Protein AF-A0A9X4ATR8-F1 (afdb_monomer_lite)

pLDDT: mean 82.26, std 22.36, range [30.28, 98.44]

Structure (mmCIF, N/CA/C/O backbone):
data_AF-A0A9X4ATR8-F1
#
_entry.id   AF-A0A9X4ATR8-F1
#
loop_
_atom_site.group_PDB
_atom_site.id
_atom_site.type_symbol
_atom_site.label_atom_id
_atom_site.label_alt_id
_atom_site.label_comp_id
_atom_site.label_asym_id
_atom_site.label_entity_id
_atom_site.label_seq_id
_atom_site.pdbx_PDB_ins_code
_atom_site.Cartn_x
_atom_site.Cartn_y
_atom_site.Cartn_z
_atom_site.occupancy
_atom_site.B_iso_or_equiv
_atom_site.auth_seq_id
_atom_site.auth_comp_id
_atom_site.auth_asym_id
_atom_site.auth_atom_id
_atom_site.pdbx_PDB_model_num
ATOM 1 N N . MET A 1 1 ? 48.199 2.909 -40.843 1.00 64.56 1 MET A N 1
ATOM 2 C CA . MET A 1 1 ? 47.072 2.672 -41.770 1.00 64.56 1 MET A CA 1
ATOM 3 C C . MET A 1 1 ? 45.831 3.262 -41.135 1.00 64.56 1 MET A C 1
ATOM 5 O O . MET A 1 1 ? 45.595 2.979 -39.970 1.00 64.56 1 MET A O 1
ATOM 9 N N . GLN A 1 2 ? 45.095 4.103 -41.858 1.00 79.12 2 GLN A N 1
ATOM 10 C CA . GLN A 1 2 ? 43.769 4.557 -41.437 1.00 79.12 2 GLN A CA 1
ATOM 11 C C . GLN A 1 2 ? 42.770 3.419 -41.678 1.00 79.12 2 GLN A C 1
ATOM 13 O O . GLN A 1 2 ? 42.797 2.828 -42.755 1.00 79.12 2 GLN A O 1
ATOM 18 N N . GLN A 1 3 ? 41.931 3.104 -40.688 1.00 82.81 3 GLN A N 1
ATOM 19 C CA . GLN A 1 3 ? 40.922 2.043 -40.813 1.00 82.81 3 GLN A CA 1
ATOM 20 C C . GLN A 1 3 ? 39.547 2.583 -41.225 1.00 82.81 3 GLN A C 1
ATOM 22 O O . GLN A 1 3 ? 38.888 1.978 -42.063 1.00 82.81 3 GLN A O 1
ATOM 27 N N . SER A 1 4 ? 39.137 3.744 -40.707 1.00 87.38 4 SER A N 1
ATOM 28 C CA . SER A 1 4 ? 37.899 4.422 -41.100 1.00 87.38 4 SER A CA 1
ATOM 29 C C . SER A 1 4 ? 38.015 5.940 -40.925 1.00 87.38 4 SER A C 1
ATOM 31 O O . SER A 1 4 ? 38.956 6.454 -40.309 1.00 87.38 4 SER A O 1
ATOM 33 N N . LYS A 1 5 ? 37.074 6.675 -41.520 1.00 88.81 5 LYS A N 1
ATOM 34 C CA . LYS A 1 5 ? 36.850 8.096 -41.251 1.00 88.81 5 LYS A CA 1
ATOM 35 C C . LYS A 1 5 ? 35.549 8.203 -40.465 1.00 88.81 5 LYS A C 1
ATOM 37 O O . LYS A 1 5 ? 34.530 7.715 -40.940 1.00 88.81 5 LYS A O 1
ATOM 42 N N . LEU A 1 6 ? 35.600 8.829 -39.294 1.00 90.56 6 LEU A N 1
ATOM 43 C CA . LEU A 1 6 ? 34.407 9.131 -38.510 1.00 90.56 6 LEU A CA 1
ATOM 44 C C . LEU A 1 6 ? 33.837 10.459 -38.995 1.00 90.56 6 LEU A C 1
ATOM 46 O O . LEU A 1 6 ? 34.577 11.434 -39.146 1.00 90.56 6 LEU A O 1
ATOM 50 N N . LEU A 1 7 ? 32.544 10.464 -39.284 1.00 92.00 7 LEU A N 1
ATOM 51 C CA . LEU A 1 7 ? 31.793 11.644 -39.675 1.00 92.00 7 LEU A CA 1
ATOM 52 C C . LEU A 1 7 ? 30.477 11.657 -38.891 1.00 92.00 7 LEU A C 1
ATOM 54 O O . LEU A 1 7 ? 29.926 10.579 -38.653 1.00 92.00 7 LEU A O 1
ATOM 58 N N . PRO A 1 8 ? 29.988 12.841 -38.504 1.00 93.19 8 PRO A N 1
ATOM 59 C CA . PRO A 1 8 ? 28.622 13.001 -38.018 1.00 93.19 8 PRO A CA 1
ATOM 60 C C . PRO A 1 8 ? 27.624 12.616 -39.123 1.00 93.19 8 PRO A C 1
ATOM 62 O O . PRO A 1 8 ? 27.932 12.737 -40.312 1.00 93.19 8 PRO A O 1
ATOM 65 N N . SER A 1 9 ? 26.448 12.120 -38.742 1.00 92.75 9 SER A N 1
ATOM 66 C CA . SER A 1 9 ? 25.393 11.686 -39.677 1.00 92.75 9 SER A CA 1
ATOM 67 C C . SER A 1 9 ? 24.686 12.841 -40.392 1.00 92.75 9 SER A C 1
ATOM 69 O O . SER A 1 9 ? 24.188 12.673 -41.502 1.00 92.75 9 SER A O 1
ATOM 71 N N . ASP A 1 10 ? 24.662 13.988 -39.740 1.00 93.50 10 ASP A N 1
ATOM 72 C CA . ASP A 1 10 ? 23.944 15.234 -40.020 1.00 93.50 10 ASP A CA 1
ATOM 73 C C . ASP A 1 10 ? 24.897 16.424 -40.187 1.00 93.50 10 ASP A C 1
ATOM 75 O O . ASP A 1 10 ? 24.458 17.500 -40.571 1.00 93.50 10 ASP A O 1
ATOM 79 N N . GLY A 1 11 ? 26.206 16.223 -39.997 1.00 90.25 11 GLY A N 1
ATOM 80 C CA . GLY A 1 11 ? 27.135 17.345 -39.912 1.00 90.25 11 GLY A CA 1
ATOM 81 C C . GLY A 1 11 ? 27.105 18.289 -41.110 1.00 90.25 11 GLY A C 1
ATOM 82 O O . GLY A 1 11 ? 27.295 17.895 -42.269 1.00 90.25 11 GLY A O 1
ATOM 83 N N . ALA A 1 12 ? 26.964 19.562 -40.785 1.00 94.56 12 ALA A N 1
ATOM 84 C CA . ALA A 1 12 ? 26.940 20.701 -41.665 1.00 94.56 12 ALA A CA 1
ATOM 85 C C . ALA A 1 12 ? 28.215 21.556 -41.530 1.00 94.56 12 ALA A C 1
ATOM 87 O O . ALA A 1 12 ? 29.193 21.250 -40.833 1.00 94.56 12 ALA A O 1
ATOM 88 N N . ALA A 1 13 ? 28.263 22.620 -42.331 1.00 94.94 13 ALA A N 1
ATOM 89 C CA . ALA A 1 13 ? 29.370 23.559 -42.289 1.00 94.94 13 ALA A CA 1
ATOM 90 C C . ALA A 1 13 ? 29.271 24.420 -41.025 1.00 94.94 13 ALA A C 1
ATOM 92 O O . ALA A 1 13 ? 28.257 25.069 -40.807 1.00 94.94 13 ALA A O 1
ATOM 93 N N . ASN A 1 14 ? 30.390 24.545 -40.308 1.00 94.25 14 ASN A N 1
ATOM 94 C CA . ASN A 1 14 ? 30.515 25.271 -39.036 1.00 94.25 14 ASN A CA 1
ATOM 95 C C . ASN A 1 14 ? 29.972 24.543 -37.796 1.00 94.25 14 ASN A C 1
ATOM 97 O O . ASN A 1 14 ? 29.973 25.139 -36.729 1.00 94.25 14 ASN A O 1
ATOM 101 N N . ASP A 1 15 ? 29.667 23.249 -37.875 1.00 95.94 15 ASP A N 1
ATOM 102 C CA . ASP A 1 15 ? 29.313 22.477 -36.670 1.00 95.94 15 ASP A CA 1
ATOM 103 C C . ASP A 1 15 ? 30.532 22.202 -35.781 1.00 95.94 15 ASP A C 1
ATOM 105 O O . ASP A 1 15 ? 30.429 21.920 -34.588 1.00 95.94 15 ASP A O 1
ATOM 109 N N . PHE A 1 16 ? 31.727 22.293 -36.373 1.00 96.25 16 PHE A N 1
ATOM 110 C CA . PHE A 1 16 ? 33.012 22.037 -35.720 1.00 96.25 16 PHE A CA 1
ATOM 111 C C . PHE A 1 16 ? 33.099 20.640 -35.078 1.00 96.25 16 PHE A C 1
ATOM 113 O O . PHE A 1 16 ? 33.702 20.472 -34.017 1.00 96.25 16 PHE A O 1
ATOM 120 N N . PHE A 1 17 ? 32.539 19.620 -35.737 1.00 96.75 17 PHE A N 1
ATOM 121 C CA . PHE A 1 17 ? 32.707 18.223 -35.333 1.00 96.75 17 PHE A CA 1
ATOM 122 C C . PHE A 1 17 ? 34.187 17.863 -35.152 1.00 96.75 17 PHE A C 1
ATOM 124 O O . PHE A 1 17 ? 35.015 18.089 -36.040 1.00 96.75 17 PHE A O 1
ATOM 131 N N . GLY A 1 18 ? 34.515 17.262 -34.008 1.00 96.06 18 GLY A N 1
ATOM 132 C CA . GLY A 1 18 ? 35.889 16.914 -33.652 1.00 96.06 18 GLY A CA 1
ATOM 133 C C . GLY A 1 18 ? 36.606 17.969 -32.816 1.00 96.06 18 GLY A C 1
ATOM 134 O O . GLY A 1 18 ? 37.789 17.781 -32.539 1.00 96.06 18 GLY A O 1
ATOM 135 N N . HIS A 1 19 ? 35.928 19.054 -32.418 1.00 96.19 19 HIS A N 1
ATOM 136 C CA . HIS A 1 19 ? 36.511 20.092 -31.566 1.00 96.19 19 HIS A CA 1
ATOM 137 C C . HIS A 1 19 ? 36.969 19.529 -30.212 1.00 96.19 19 HIS A C 1
ATOM 139 O O . HIS A 1 19 ? 38.113 19.736 -29.813 1.00 96.19 19 HIS A O 1
ATOM 145 N N . ASP A 1 20 ? 36.101 18.755 -29.557 1.00 96.06 20 ASP A N 1
ATOM 146 C CA . ASP A 1 20 ? 36.392 18.047 -28.311 1.00 96.06 20 ASP A CA 1
ATOM 147 C C . ASP A 1 20 ? 36.206 16.542 -28.511 1.00 96.06 20 ASP A C 1
ATOM 149 O O . ASP A 1 20 ? 35.252 16.104 -29.154 1.00 96.06 20 ASP A O 1
ATOM 153 N N . VAL A 1 21 ? 37.115 15.734 -27.962 1.00 96.44 21 VAL A N 1
ATOM 154 C CA . VAL A 1 21 ? 37.066 14.269 -28.063 1.00 96.44 21 VAL A CA 1
ATOM 155 C C . VAL A 1 21 ? 37.384 13.657 -26.704 1.00 96.44 21 VAL A C 1
ATOM 157 O O . VAL A 1 21 ? 38.400 13.987 -26.091 1.00 96.44 21 VAL A O 1
ATOM 160 N N . ALA A 1 22 ? 36.550 12.720 -26.261 1.00 96.50 22 ALA A N 1
ATOM 161 C CA . ALA A 1 22 ? 36.820 11.856 -25.119 1.00 96.50 22 ALA A CA 1
ATOM 162 C C . ALA A 1 22 ? 36.765 10.385 -25.543 1.00 96.50 22 ALA A C 1
ATOM 164 O O . ALA A 1 22 ? 35.940 9.989 -26.364 1.00 96.50 22 ALA A O 1
ATOM 165 N N . LEU A 1 23 ? 37.646 9.567 -24.972 1.00 94.69 23 LEU A N 1
ATOM 166 C CA . LEU A 1 23 ? 37.715 8.130 -25.227 1.00 94.69 23 LEU A CA 1
ATOM 167 C C . LEU A 1 23 ? 37.574 7.375 -23.909 1.00 94.69 23 LEU A C 1
ATOM 169 O O . LEU A 1 23 ? 38.208 7.731 -22.915 1.00 94.69 23 LEU A O 1
ATOM 173 N N . SER A 1 24 ? 36.777 6.314 -23.919 1.00 90.31 24 SER A N 1
ATOM 174 C CA . SER A 1 24 ? 36.675 5.360 -22.819 1.00 90.31 24 SER A CA 1
ATOM 175 C C . SER A 1 24 ? 36.491 3.964 -23.398 1.00 90.31 24 SER A C 1
ATOM 177 O O . SER A 1 24 ? 35.521 3.723 -24.110 1.00 90.31 24 SER A O 1
ATOM 179 N N . GLU A 1 25 ? 37.445 3.071 -23.127 1.00 88.62 25 GLU A N 1
ATOM 180 C CA . GLU A 1 25 ? 37.480 1.693 -23.638 1.00 88.62 25 GLU A CA 1
ATOM 181 C C . GLU A 1 25 ? 37.217 1.602 -25.152 1.00 88.62 25 GLU A C 1
ATOM 183 O O . GLU A 1 25 ? 38.110 1.893 -25.948 1.00 88.62 25 GLU A O 1
ATOM 188 N N . ASN A 1 26 ? 35.995 1.215 -25.531 1.00 90.00 26 ASN A N 1
ATOM 189 C CA . ASN A 1 26 ? 35.529 1.005 -26.897 1.00 90.00 26 ASN A CA 1
ATOM 190 C C . ASN A 1 26 ? 34.601 2.112 -27.416 1.00 90.00 26 ASN A C 1
ATOM 192 O O . ASN A 1 26 ? 33.953 1.934 -28.447 1.00 90.00 26 ASN A O 1
ATOM 196 N N . THR A 1 27 ? 34.533 3.243 -26.718 1.00 91.00 27 THR A N 1
ATOM 197 C CA . THR A 1 27 ? 33.618 4.343 -27.018 1.00 91.00 27 THR A CA 1
ATOM 198 C C . THR A 1 27 ? 34.384 5.648 -27.211 1.00 91.00 27 THR A C 1
ATOM 200 O O . THR A 1 27 ? 35.215 6.030 -26.383 1.00 91.00 27 THR A O 1
ATOM 203 N N . ALA A 1 28 ? 34.087 6.354 -28.301 1.00 93.00 28 ALA A N 1
ATOM 204 C CA . ALA A 1 28 ? 34.535 7.716 -28.558 1.00 93.00 28 ALA A CA 1
ATOM 205 C C . ALA A 1 28 ? 33.345 8.674 -28.500 1.00 93.00 28 ALA A C 1
ATOM 207 O O . ALA A 1 28 ? 32.363 8.474 -29.210 1.00 93.00 28 ALA A O 1
ATOM 208 N N . LEU A 1 29 ? 33.447 9.717 -27.681 1.00 95.19 29 LEU A N 1
ATOM 209 C CA . LEU A 1 29 ? 32.521 10.843 -27.663 1.00 95.19 29 LEU A CA 1
ATOM 210 C C . LEU A 1 29 ? 33.183 12.019 -28.380 1.00 95.19 29 LEU A C 1
ATOM 212 O O . LEU A 1 29 ? 34.298 12.403 -28.026 1.00 95.19 29 LEU A O 1
ATOM 216 N N . VAL A 1 30 ? 32.513 12.578 -29.380 1.00 97.19 30 VAL A N 1
ATOM 217 C CA . VAL A 1 30 ? 33.035 13.657 -30.222 1.00 97.19 30 VAL A CA 1
ATOM 218 C C . VAL A 1 30 ? 32.060 14.826 -30.201 1.00 97.19 30 VAL A C 1
ATOM 220 O O . VAL A 1 30 ? 30.894 14.658 -30.536 1.00 97.19 30 VAL A O 1
ATOM 223 N N . GLY A 1 31 ? 32.526 16.004 -29.798 1.00 97.12 31 GLY A N 1
ATOM 224 C CA . GLY A 1 31 ? 31.729 17.226 -29.759 1.00 97.12 31 GLY A CA 1
ATOM 225 C C . GLY A 1 31 ? 31.721 17.972 -31.093 1.00 97.12 31 GLY A C 1
ATOM 226 O O . GLY A 1 31 ? 32.733 18.012 -31.800 1.00 97.12 31 GLY A O 1
ATOM 227 N N . ALA A 1 32 ? 30.585 18.597 -31.395 1.00 97.44 32 ALA A N 1
ATOM 228 C CA . ALA A 1 32 ? 30.383 19.557 -32.475 1.00 97.44 32 ALA A CA 1
ATOM 229 C C . ALA A 1 32 ? 29.660 20.783 -31.898 1.00 97.44 32 ALA A C 1
ATOM 231 O O . ALA A 1 32 ? 28.437 20.871 -31.911 1.00 97.44 32 ALA A O 1
ATOM 232 N N . TYR A 1 33 ? 30.412 21.696 -31.281 1.00 96.25 33 TYR A N 1
ATOM 233 C CA . TYR A 1 33 ? 29.820 22.779 -30.485 1.00 96.25 33 TYR A CA 1
ATOM 234 C C . TYR A 1 33 ? 29.059 23.822 -31.320 1.00 96.25 33 TYR A C 1
ATOM 236 O O . TYR A 1 33 ? 28.303 24.604 -30.754 1.00 96.25 33 TYR A O 1
ATOM 244 N N . GLY A 1 34 ? 29.311 23.885 -32.630 1.00 96.88 34 GLY A N 1
ATOM 245 C CA . GLY A 1 34 ? 28.671 24.844 -33.528 1.00 96.88 34 GLY A CA 1
ATOM 246 C C . GLY A 1 34 ? 27.394 24.331 -34.182 1.00 96.88 34 GLY A C 1
ATOM 247 O O . GLY A 1 34 ? 26.779 25.101 -34.907 1.00 96.88 34 GLY A O 1
ATOM 248 N N . ASP A 1 35 ? 27.025 23.070 -33.940 1.00 96.75 35 ASP A N 1
ATOM 249 C CA . ASP A 1 35 ? 25.830 22.444 -34.507 1.00 96.75 35 ASP A CA 1
ATOM 250 C C . ASP A 1 35 ? 24.569 23.242 -34.128 1.00 96.75 35 ASP A C 1
ATOM 252 O O . ASP A 1 35 ? 24.354 23.583 -32.954 1.00 96.75 35 ASP A O 1
ATOM 256 N N . ASP A 1 36 ? 23.780 23.604 -35.136 1.00 96.00 36 ASP A N 1
ATOM 257 C CA . ASP A 1 36 ? 22.635 24.498 -35.027 1.00 96.00 36 ASP A CA 1
ATOM 258 C C . ASP A 1 36 ? 21.278 23.836 -35.319 1.00 96.00 36 ASP A C 1
ATOM 260 O O . ASP A 1 36 ? 20.249 24.521 -35.315 1.00 96.00 36 ASP A O 1
ATOM 264 N N . ASP A 1 37 ? 21.235 22.504 -35.445 1.00 94.19 37 ASP A N 1
ATOM 265 C CA . ASP A 1 37 ? 20.018 21.749 -35.778 1.00 94.19 37 ASP A CA 1
ATOM 266 C C . ASP A 1 37 ? 18.870 21.943 -34.766 1.00 94.19 37 ASP A C 1
ATOM 268 O O . ASP A 1 37 ? 17.690 21.831 -35.113 1.00 94.19 37 ASP A O 1
ATOM 272 N N . GLN A 1 38 ? 19.189 22.275 -33.508 1.00 94.81 38 GLN A N 1
ATOM 273 C CA . GLN A 1 38 ? 18.212 22.568 -32.447 1.00 94.81 38 GLN A CA 1
ATOM 274 C C . GLN A 1 38 ? 18.288 24.012 -31.918 1.00 94.81 38 GLN A C 1
ATOM 276 O O . GLN A 1 38 ? 17.783 24.315 -30.832 1.00 94.81 38 GLN A O 1
ATOM 281 N N . GLY A 1 39 ? 18.875 24.921 -32.699 1.00 94.69 39 GLY A N 1
ATOM 282 C CA . GLY A 1 39 ? 19.016 26.345 -32.394 1.00 94.69 39 GLY A CA 1
ATOM 283 C C . GLY A 1 39 ? 20.459 26.828 -32.520 1.00 94.69 39 GLY A C 1
ATOM 284 O O . GLY A 1 39 ? 21.386 26.030 -32.472 1.00 94.69 39 GLY A O 1
ATOM 285 N N . ASP A 1 40 ? 20.652 28.144 -32.649 1.00 94.88 40 ASP A N 1
ATOM 286 C CA . ASP A 1 40 ? 21.963 28.762 -32.899 1.00 94.88 40 ASP A CA 1
ATOM 287 C C . ASP A 1 40 ? 23.069 28.233 -31.964 1.00 94.88 40 ASP A C 1
ATOM 289 O O . ASP A 1 40 ? 23.046 28.496 -30.757 1.00 94.88 40 ASP A O 1
ATOM 293 N N . ALA A 1 41 ? 24.051 27.519 -32.535 1.00 93.62 41 ALA A N 1
ATOM 294 C CA . ALA A 1 41 ? 25.170 26.894 -31.819 1.00 93.62 41 ALA A CA 1
ATOM 295 C C . ALA A 1 41 ? 24.731 26.100 -30.571 1.00 93.62 41 ALA A C 1
ATOM 297 O O . ALA A 1 41 ? 25.376 26.152 -29.518 1.00 93.62 41 ALA A O 1
ATOM 298 N N . SER A 1 42 ? 23.601 25.394 -30.682 1.00 95.50 42 SER A N 1
ATOM 299 C CA . SER A 1 42 ? 23.071 24.512 -29.639 1.00 95.50 42 SER A CA 1
ATOM 300 C C . SER A 1 42 ? 24.060 23.408 -29.250 1.00 95.50 42 SER A C 1
ATOM 302 O O . SER A 1 42 ? 24.113 23.013 -28.082 1.00 95.50 42 SER A O 1
ATOM 304 N N . GLY A 1 43 ? 24.898 23.002 -30.208 1.00 95.75 43 GLY A N 1
ATOM 305 C CA . GLY A 1 43 ? 25.943 22.011 -30.063 1.00 95.75 43 GLY A CA 1
ATOM 306 C C . GLY A 1 43 ? 25.402 20.583 -30.010 1.00 95.75 43 GLY A C 1
ATOM 307 O O . GLY A 1 43 ? 24.366 20.306 -29.410 1.00 95.75 43 GLY A O 1
ATOM 308 N N . SER A 1 44 ? 26.174 19.653 -30.564 1.00 96.38 44 SER A N 1
ATOM 309 C CA . SER A 1 44 ? 25.870 18.221 -30.547 1.00 96.38 44 SER A CA 1
ATOM 310 C C . SER A 1 44 ? 27.042 17.397 -30.031 1.00 96.38 44 SER A C 1
ATOM 312 O O . SER A 1 44 ? 28.203 17.823 -30.039 1.00 96.38 44 SER A O 1
ATOM 314 N N . ALA A 1 45 ? 26.737 16.180 -29.584 1.00 95.31 45 ALA A N 1
ATOM 315 C CA . ALA A 1 45 ? 27.723 15.183 -29.199 1.00 95.31 45 ALA A CA 1
ATOM 316 C C . ALA A 1 45 ? 27.421 13.851 -29.889 1.00 95.31 45 ALA A C 1
ATOM 318 O O . ALA A 1 45 ? 26.298 13.355 -29.858 1.00 95.31 45 ALA A O 1
ATOM 319 N N . TYR A 1 46 ? 28.454 13.256 -30.469 1.00 94.00 46 TYR A N 1
ATOM 320 C CA . TYR A 1 46 ? 28.373 12.037 -31.260 1.00 94.00 46 TYR A CA 1
ATOM 321 C C . TYR A 1 46 ? 29.096 10.912 -30.540 1.00 94.00 46 TYR A C 1
ATOM 323 O O . TYR A 1 46 ? 30.233 11.082 -30.096 1.00 94.00 46 TYR A O 1
ATOM 331 N N . VAL A 1 47 ? 28.451 9.753 -30.448 1.00 91.62 47 VAL A N 1
ATOM 332 C CA . VAL A 1 47 ? 28.991 8.568 -29.777 1.00 91.62 47 VAL A CA 1
ATOM 333 C C . VAL A 1 47 ? 29.319 7.513 -30.827 1.00 91.62 47 VAL A C 1
ATOM 335 O O . VAL A 1 47 ? 28.438 7.065 -31.555 1.00 91.62 47 VAL A O 1
ATOM 338 N N . PHE A 1 48 ? 30.575 7.082 -30.884 1.00 89.94 48 PHE A N 1
ATOM 339 C CA . PHE A 1 48 ? 31.020 5.983 -31.737 1.00 89.94 48 PHE A CA 1
ATOM 340 C C . PHE A 1 48 ? 31.467 4.808 -30.878 1.00 89.94 48 PHE A C 1
ATOM 342 O O . PHE A 1 48 ? 32.386 4.949 -30.072 1.00 89.94 48 PHE A O 1
ATOM 349 N N . PHE A 1 49 ? 30.861 3.641 -31.090 1.00 88.75 49 PHE A N 1
ATOM 350 C CA . PHE A 1 49 ? 31.318 2.381 -30.513 1.00 88.75 49 PHE A CA 1
ATOM 351 C C . PHE A 1 49 ? 32.170 1.620 -31.528 1.00 88.75 49 PHE A C 1
ATOM 353 O O . PHE A 1 49 ? 31.775 1.456 -32.681 1.00 88.75 49 PHE A O 1
ATOM 360 N N . PHE A 1 50 ? 33.343 1.163 -31.108 1.00 87.69 50 PHE A N 1
ATOM 361 C CA . PHE A 1 50 ? 34.286 0.405 -31.935 1.00 87.69 50 PHE A CA 1
ATOM 362 C C . PHE A 1 50 ? 34.645 -0.956 -31.321 1.00 87.69 50 PHE A C 1
ATOM 364 O O . PHE A 1 50 ? 35.643 -1.567 -31.703 1.00 87.69 50 PHE A O 1
ATOM 371 N N . GLY A 1 51 ? 33.863 -1.419 -30.343 1.00 85.88 51 GLY A N 1
ATOM 372 C CA . GLY A 1 51 ? 33.932 -2.791 -29.844 1.00 85.88 51 GLY A CA 1
ATOM 373 C C . GLY A 1 51 ? 33.180 -3.769 -30.746 1.00 85.88 51 GLY A C 1
ATOM 374 O O . GLY A 1 51 ? 32.463 -3.368 -31.663 1.00 85.88 51 GLY A O 1
ATOM 375 N N . GLU A 1 52 ? 33.336 -5.065 -30.476 1.00 89.31 52 GLU A N 1
ATOM 376 C CA . GLU A 1 52 ? 32.489 -6.086 -31.093 1.00 89.31 52 GLU A CA 1
ATOM 377 C C . GLU A 1 52 ? 31.058 -5.942 -30.560 1.00 89.31 52 GLU A C 1
ATOM 379 O O . GLU A 1 52 ? 30.842 -5.859 -29.348 1.00 89.31 52 GLU A O 1
ATOM 384 N N . LEU A 1 53 ? 30.085 -5.865 -31.473 1.00 91.06 53 LEU A N 1
ATOM 385 C CA . LEU A 1 53 ? 28.675 -5.839 -31.105 1.00 91.06 53 LEU A CA 1
ATOM 386 C C . LEU A 1 53 ? 28.269 -7.210 -30.575 1.00 91.06 53 LEU A C 1
ATOM 388 O O . LEU A 1 53 ? 28.524 -8.238 -31.204 1.00 91.06 53 LEU A O 1
ATOM 392 N N . LYS A 1 54 ? 27.610 -7.194 -29.426 1.00 94.88 54 LYS A N 1
ATOM 393 C CA . LYS A 1 54 ? 27.149 -8.377 -28.717 1.00 94.88 54 LYS A CA 1
ATOM 394 C C . LYS A 1 54 ? 25.836 -8.890 -29.298 1.00 94.88 54 LYS A C 1
ATOM 396 O O . LYS A 1 54 ? 24.981 -8.110 -29.730 1.00 94.88 54 LYS A O 1
ATOM 401 N N . SER A 1 55 ? 25.693 -10.206 -29.306 1.00 96.44 55 SER A N 1
ATOM 402 C CA . SER A 1 55 ? 24.475 -10.924 -29.670 1.00 96.44 55 SER A CA 1
ATOM 403 C C . SER A 1 55 ? 23.454 -10.874 -28.535 1.00 96.44 55 SER A C 1
ATOM 405 O O . SER A 1 55 ? 23.785 -10.571 -27.388 1.00 96.44 55 SER A O 1
ATOM 407 N N . ASN A 1 56 ? 22.201 -11.199 -28.848 1.00 96.94 56 ASN A N 1
ATOM 408 C CA . ASN A 1 56 ? 21.147 -11.242 -27.840 1.00 96.94 56 ASN A CA 1
ATOM 409 C C . ASN A 1 56 ? 21.491 -12.247 -26.724 1.00 96.94 56 ASN A C 1
ATOM 411 O O . ASN A 1 56 ? 21.993 -13.337 -26.997 1.00 96.94 56 ASN A O 1
ATOM 415 N N . GLY A 1 57 ? 21.235 -11.847 -25.479 1.00 95.31 57 GLY A N 1
ATOM 416 C CA . GLY A 1 57 ? 21.482 -12.622 -24.261 1.00 95.31 57 GLY A CA 1
ATOM 417 C C . GLY A 1 57 ? 22.850 -12.388 -23.627 1.00 95.31 57 GLY A C 1
ATOM 418 O O . GLY A 1 57 ? 23.078 -12.768 -22.482 1.00 95.31 57 GLY A O 1
ATOM 419 N N . GLU A 1 58 ? 23.762 -11.711 -24.323 1.00 96.50 58 GLU A N 1
ATOM 420 C CA . GLU A 1 58 ? 25.046 -11.326 -23.748 1.00 96.50 58 GLU A CA 1
ATOM 421 C C . GLU A 1 58 ? 24.919 -10.095 -22.847 1.00 96.50 58 GLU A C 1
ATOM 423 O O . GLU A 1 58 ? 24.142 -9.178 -23.114 1.00 96.50 58 GLU A O 1
ATOM 428 N N . ALA A 1 59 ? 25.739 -10.045 -21.794 1.00 95.06 59 ALA A N 1
ATOM 429 C CA . ALA A 1 59 ? 25.703 -8.961 -20.821 1.00 95.06 59 ALA A CA 1
ATOM 430 C C . ALA A 1 59 ? 26.059 -7.600 -21.442 1.00 95.06 59 ALA A C 1
ATOM 432 O O . ALA A 1 59 ? 27.078 -7.448 -22.129 1.00 95.06 59 ALA A O 1
ATOM 433 N N . CYS A 1 60 ? 25.279 -6.573 -21.128 1.00 93.25 60 CYS A N 1
ATOM 434 C CA . CYS A 1 60 ? 25.455 -5.211 -21.611 1.00 93.25 60 CYS A CA 1
ATOM 435 C C . CYS A 1 60 ? 25.235 -4.187 -20.491 1.00 93.25 60 CYS A C 1
ATOM 437 O O . CYS A 1 60 ? 24.621 -4.457 -19.465 1.00 93.25 60 CYS A O 1
ATOM 439 N N . THR A 1 61 ? 25.765 -2.985 -20.702 1.00 91.19 61 THR A N 1
ATOM 440 C CA . THR A 1 61 ? 25.581 -1.820 -19.819 1.00 91.19 61 THR A CA 1
ATOM 441 C C . THR A 1 61 ? 25.040 -0.605 -20.577 1.00 91.19 61 THR A C 1
ATOM 443 O O . THR A 1 61 ? 24.696 0.399 -19.964 1.00 91.19 61 THR A O 1
ATOM 446 N N . ALA A 1 62 ? 24.964 -0.690 -21.909 1.00 89.44 62 ALA A N 1
ATOM 447 C CA . ALA A 1 62 ? 24.426 0.325 -22.802 1.00 89.44 62 ALA A CA 1
ATOM 448 C C . ALA A 1 62 ? 23.937 -0.346 -24.094 1.00 89.44 62 ALA A C 1
ATOM 450 O O . ALA A 1 62 ? 24.529 -1.332 -24.539 1.00 89.44 62 ALA A O 1
ATOM 451 N N . GLY A 1 63 ? 22.891 0.209 -24.716 1.00 90.31 63 GLY A N 1
ATOM 452 C CA . GLY A 1 63 ? 22.310 -0.323 -25.957 1.00 90.31 63 GLY A CA 1
ATOM 453 C C . GLY A 1 63 ? 23.307 -0.399 -27.116 1.00 90.31 63 GLY A C 1
ATOM 454 O O . GLY A 1 63 ? 23.307 -1.365 -27.870 1.00 90.31 63 GLY A O 1
ATOM 455 N N . LEU A 1 64 ? 24.247 0.549 -27.181 1.00 90.12 64 LEU A N 1
ATOM 456 C CA . LEU A 1 64 ? 25.322 0.592 -28.182 1.00 90.12 64 LEU A CA 1
ATOM 457 C C . LEU A 1 64 ? 26.282 -0.614 -28.145 1.00 90.12 64 LEU A C 1
ATOM 459 O O . LEU A 1 64 ? 27.030 -0.814 -29.095 1.00 90.12 64 LEU A O 1
ATOM 463 N N . HIS A 1 65 ? 26.273 -1.416 -27.073 1.00 92.56 65 HIS A N 1
ATOM 464 C CA . HIS A 1 65 ? 27.039 -2.665 -27.010 1.00 92.56 65 HIS A CA 1
ATOM 465 C C . HIS A 1 65 ? 26.369 -3.807 -27.779 1.00 92.56 65 HIS A C 1
ATOM 467 O O . HIS A 1 65 ? 27.026 -4.804 -28.057 1.00 92.56 65 HIS A O 1
ATOM 473 N N . CYS A 1 66 ? 25.080 -3.688 -28.089 1.00 94.06 66 CYS A N 1
ATOM 474 C CA . CYS A 1 66 ? 24.254 -4.755 -28.632 1.00 94.06 66 CYS A CA 1
ATOM 475 C C . CYS A 1 66 ? 24.043 -4.567 -30.130 1.00 94.06 66 CYS A C 1
ATOM 477 O O . CYS A 1 66 ? 23.788 -3.455 -30.588 1.00 94.06 66 CYS A O 1
ATOM 479 N N . ALA A 1 67 ? 24.077 -5.655 -30.899 1.00 94.25 67 ALA A N 1
ATOM 480 C CA . ALA A 1 67 ? 23.763 -5.613 -32.327 1.00 94.25 67 ALA A CA 1
ATOM 481 C C . ALA A 1 67 ? 22.328 -5.123 -32.597 1.00 94.25 67 ALA A C 1
ATOM 483 O O . ALA A 1 67 ? 22.079 -4.485 -33.617 1.00 94.25 67 ALA A O 1
ATOM 484 N N . SER A 1 68 ? 21.407 -5.378 -31.662 1.00 93.44 68 SER A N 1
ATOM 485 C CA . SER A 1 68 ? 20.042 -4.845 -31.672 1.00 93.44 68 SER A CA 1
ATOM 486 C C . SER A 1 68 ? 19.953 -3.357 -31.318 1.00 93.44 68 SER A C 1
ATOM 488 O O . SER A 1 68 ? 18.924 -2.735 -31.555 1.00 93.44 68 SER A O 1
ATOM 490 N N . GLY A 1 69 ? 21.004 -2.778 -30.730 1.00 92.06 69 GLY A N 1
ATOM 491 C CA . GLY A 1 69 ? 20.977 -1.440 -30.140 1.00 92.06 69 GLY A CA 1
ATOM 492 C C . GLY A 1 69 ? 20.238 -1.360 -28.798 1.00 92.06 69 GLY A C 1
ATOM 493 O O . GLY A 1 69 ? 20.098 -0.265 -28.255 1.00 92.06 69 GLY A O 1
ATOM 494 N N . ILE A 1 70 ? 19.765 -2.487 -28.250 1.00 92.38 70 ILE A N 1
ATOM 495 C CA . ILE A 1 70 ? 18.862 -2.535 -27.094 1.00 92.38 70 ILE A CA 1
ATOM 496 C C . ILE A 1 70 ? 19.508 -3.335 -25.962 1.00 92.38 70 ILE A C 1
ATOM 498 O O . ILE A 1 70 ? 19.841 -4.507 -26.122 1.00 92.38 70 ILE A O 1
ATOM 502 N N . CYS A 1 71 ? 19.658 -2.692 -24.805 1.00 92.75 71 CYS A N 1
ATOM 503 C CA . CYS A 1 71 ? 20.172 -3.299 -23.581 1.00 92.75 71 CYS A CA 1
ATOM 504 C C . CYS A 1 71 ? 19.108 -3.176 -22.490 1.00 92.75 71 CYS A C 1
ATOM 506 O O . CYS A 1 71 ? 18.850 -2.067 -22.020 1.00 92.75 71 CYS A O 1
ATOM 508 N N . VAL A 1 72 ? 18.487 -4.294 -22.121 1.00 91.19 72 VAL A N 1
ATOM 509 C CA . VAL A 1 72 ? 17.415 -4.360 -21.116 1.00 91.19 72 VAL A CA 1
ATOM 510 C C . VAL A 1 72 ? 17.756 -5.477 -20.137 1.00 91.19 72 VAL A C 1
ATOM 512 O O . VAL A 1 72 ? 18.324 -6.491 -20.528 1.00 91.19 72 VAL A O 1
ATOM 515 N N . ASP A 1 73 ? 17.493 -5.271 -18.849 1.00 90.31 73 ASP A N 1
ATOM 516 C CA . ASP A 1 73 ? 17.802 -6.239 -17.786 1.00 90.31 73 ASP A CA 1
ATOM 517 C C . ASP A 1 73 ? 19.271 -6.688 -17.731 1.00 90.31 73 ASP A C 1
ATOM 519 O O . ASP A 1 73 ? 19.592 -7.802 -17.311 1.00 90.31 73 ASP A O 1
ATOM 523 N N . GLY A 1 74 ? 20.175 -5.814 -18.185 1.00 91.88 74 GLY A N 1
ATOM 524 C CA . GLY A 1 74 ? 21.609 -6.083 -18.249 1.00 91.88 74 GLY A CA 1
ATOM 525 C C . GLY A 1 74 ? 22.033 -7.044 -19.362 1.00 91.88 74 GLY A C 1
ATOM 526 O O . GLY A 1 74 ? 23.203 -7.424 -19.385 1.00 91.88 74 GLY A O 1
ATOM 527 N N . VAL A 1 75 ? 21.141 -7.417 -20.288 1.00 94.94 75 VAL A N 1
ATOM 528 C CA . VAL A 1 75 ? 21.448 -8.266 -21.452 1.00 94.94 75 VAL A CA 1
ATOM 529 C C . VAL A 1 75 ? 20.986 -7.636 -22.767 1.00 94.94 75 VAL A C 1
ATOM 531 O O . VAL A 1 75 ? 20.059 -6.825 -22.818 1.00 94.94 75 VAL A O 1
ATOM 534 N N . CYS A 1 76 ? 21.668 -7.974 -23.859 1.00 95.88 76 CYS A N 1
ATOM 535 C CA . CYS A 1 76 ? 21.279 -7.519 -25.187 1.00 95.88 76 CYS A CA 1
ATOM 536 C C . CYS A 1 76 ? 19.958 -8.159 -25.593 1.00 95.88 76 CYS A C 1
ATOM 538 O O . CYS A 1 76 ? 19.852 -9.384 -25.592 1.00 95.88 76 CYS A O 1
ATOM 540 N N . CYS A 1 77 ? 18.971 -7.338 -25.937 1.00 94.94 77 CYS A N 1
ATOM 541 C CA . CYS A 1 77 ? 17.606 -7.797 -26.164 1.00 94.94 77 CYS A CA 1
ATOM 542 C C . CYS A 1 77 ? 17.216 -7.771 -27.641 1.00 94.94 77 CYS A C 1
ATOM 544 O O . CYS A 1 77 ? 17.687 -6.909 -28.383 1.00 94.94 77 CYS A O 1
ATOM 546 N N . ASP A 1 78 ? 16.350 -8.689 -28.066 1.00 94.81 78 ASP A N 1
ATOM 547 C CA . ASP A 1 78 ? 15.807 -8.749 -29.427 1.00 94.81 78 ASP A CA 1
ATOM 548 C C . ASP A 1 78 ? 14.741 -7.681 -29.727 1.00 94.81 78 ASP A C 1
ATOM 550 O O . ASP A 1 78 ? 14.550 -7.335 -30.893 1.00 94.81 78 ASP A O 1
ATOM 554 N N . ASP A 1 79 ? 14.098 -7.132 -28.696 1.00 91.62 79 ASP A N 1
ATOM 555 C CA . ASP A 1 79 ? 13.097 -6.065 -28.782 1.00 91.62 79 ASP A CA 1
ATOM 556 C C . ASP A 1 79 ? 13.216 -5.100 -27.588 1.00 91.62 79 ASP A C 1
ATOM 558 O O . ASP A 1 79 ? 13.865 -5.399 -26.581 1.00 91.62 79 ASP A O 1
ATOM 562 N N . ALA A 1 80 ? 12.579 -3.931 -27.685 1.00 87.25 80 ALA A N 1
ATOM 563 C CA . ALA A 1 80 ? 12.472 -2.956 -26.605 1.00 87.25 80 ALA A CA 1
ATOM 564 C C . ALA A 1 80 ? 11.574 -3.517 -25.492 1.00 87.25 80 ALA A C 1
ATOM 566 O O . ALA A 1 80 ? 10.372 -3.247 -25.432 1.00 87.25 80 ALA A O 1
ATOM 567 N N . CYS A 1 81 ? 12.160 -4.346 -24.631 1.00 87.81 81 CYS A N 1
ATOM 568 C CA . CYS A 1 81 ? 11.424 -5.024 -23.580 1.00 87.81 81 CYS A CA 1
ATOM 569 C C . CYS A 1 81 ? 10.945 -4.043 -22.516 1.00 87.81 81 CYS A C 1
ATOM 571 O O . CYS A 1 81 ? 11.711 -3.196 -22.054 1.00 87.81 81 CYS A O 1
ATOM 573 N N . GLY A 1 82 ? 9.658 -4.133 -22.183 1.00 76.81 82 GLY A N 1
ATOM 574 C CA . GLY A 1 82 ? 9.093 -3.404 -21.060 1.00 76.81 82 GLY A CA 1
ATOM 575 C C . GLY A 1 82 ? 8.673 -1.955 -21.309 1.00 76.81 82 GLY A C 1
ATOM 576 O O . GLY A 1 82 ? 8.306 -1.213 -20.398 1.00 76.81 82 GLY A O 1
ATOM 577 N N . GLY A 1 83 ? 8.736 -1.488 -22.561 1.00 70.88 83 GLY A N 1
ATOM 578 C CA . GLY A 1 83 ? 8.333 -0.118 -22.905 1.00 70.88 83 GLY A CA 1
ATOM 579 C C . GLY A 1 83 ? 9.114 0.983 -22.162 1.00 70.88 83 GLY A C 1
ATOM 580 O O . GLY A 1 83 ? 8.703 2.141 -22.202 1.00 70.88 83 GLY A O 1
ATOM 581 N N . GLY A 1 84 ? 10.227 0.634 -21.501 1.00 61.44 84 GLY A N 1
ATOM 582 C CA . GLY A 1 84 ? 11.089 1.539 -20.739 1.00 61.44 84 GLY A CA 1
ATOM 583 C C . GLY A 1 84 ? 10.702 1.776 -19.272 1.00 61.44 84 GLY A C 1
ATOM 584 O O . GLY A 1 84 ? 11.290 2.671 -18.663 1.00 61.44 84 GLY A O 1
ATOM 585 N N . SER A 1 85 ? 9.752 1.028 -18.692 1.00 72.19 85 SER A N 1
ATOM 586 C CA . SER A 1 85 ? 9.417 1.134 -17.260 1.00 72.19 85 SER A CA 1
ATOM 587 C C . SER A 1 85 ? 10.097 0.025 -16.452 1.00 72.19 85 SER A C 1
ATOM 589 O O . SER A 1 85 ? 10.037 -1.116 -16.853 1.00 72.19 85 SER A O 1
ATOM 591 N N . PRO A 1 86 ? 10.689 0.269 -15.276 1.00 65.38 86 PRO A N 1
ATOM 592 C CA . PRO A 1 86 ? 11.205 -0.808 -14.420 1.00 65.38 86 PRO A CA 1
ATOM 593 C C . PRO A 1 86 ? 10.111 -1.638 -13.705 1.00 65.38 86 PRO A C 1
ATOM 595 O O . PRO A 1 86 ? 10.431 -2.429 -12.823 1.00 65.38 86 PRO A O 1
ATOM 598 N N . SER A 1 87 ? 8.831 -1.430 -14.031 1.00 75.00 87 SER A N 1
ATOM 599 C CA . SER A 1 87 ? 7.657 -2.016 -13.360 1.00 75.00 87 SER A CA 1
ATOM 600 C C . SER A 1 87 ? 6.625 -2.545 -14.364 1.00 75.00 87 SER A C 1
ATOM 602 O O . SER A 1 87 ? 5.426 -2.305 -14.223 1.00 75.00 87 SER A O 1
ATOM 604 N N . ASP A 1 88 ? 7.081 -3.152 -15.454 1.00 89.62 88 ASP A N 1
ATOM 605 C CA . ASP A 1 88 ? 6.219 -3.787 -16.451 1.00 89.62 88 ASP A CA 1
ATOM 606 C C . ASP A 1 88 ? 6.173 -5.321 -16.291 1.00 89.62 88 ASP A C 1
ATOM 608 O O . ASP A 1 88 ? 6.644 -5.872 -15.298 1.00 89.62 88 ASP A O 1
ATOM 612 N N . CYS A 1 89 ? 5.520 -6.003 -17.236 1.00 92.81 89 CYS A N 1
ATOM 613 C CA . CYS A 1 89 ? 5.316 -7.449 -17.225 1.00 92.81 89 CYS A CA 1
ATOM 614 C C . CYS A 1 89 ? 6.122 -8.184 -18.295 1.00 92.81 89 CYS A C 1
ATOM 616 O O . CYS A 1 89 ? 5.698 -9.231 -18.784 1.00 92.81 89 CYS A O 1
ATOM 618 N N . GLN A 1 90 ? 7.279 -7.665 -18.676 1.00 93.38 90 GLN A N 1
ATOM 619 C CA . GLN A 1 90 ? 8.209 -8.298 -19.590 1.00 93.38 90 GLN A CA 1
ATOM 620 C C . GLN A 1 90 ? 9.607 -8.332 -18.984 1.00 93.38 90 GLN A C 1
ATOM 622 O O . GLN A 1 90 ? 9.984 -7.509 -18.160 1.00 93.38 90 GLN A O 1
ATOM 627 N N . ALA A 1 91 ? 10.390 -9.307 -19.419 1.00 92.38 91 ALA A N 1
ATOM 628 C CA . ALA A 1 91 ? 11.804 -9.355 -19.107 1.00 92.38 91 ALA A CA 1
ATOM 629 C C . ALA A 1 91 ? 12.575 -9.899 -20.298 1.00 92.38 91 ALA A C 1
ATOM 631 O O . ALA A 1 91 ? 12.044 -10.641 -21.132 1.00 92.38 91 ALA A O 1
ATOM 632 N N . CYS A 1 92 ? 13.847 -9.537 -20.337 1.00 94.00 92 CYS A N 1
ATOM 633 C CA . CYS A 1 92 ? 14.800 -9.999 -21.323 1.00 94.00 92 CYS A CA 1
ATOM 634 C C . CYS A 1 92 ? 15.921 -10.851 -20.728 1.00 94.00 92 CYS A C 1
ATOM 636 O O . CYS A 1 92 ? 16.585 -11.571 -21.468 1.00 94.00 92 CYS A O 1
ATOM 638 N N . SER A 1 93 ? 16.137 -10.809 -19.411 1.00 92.88 93 SER A N 1
ATOM 639 C CA . SER A 1 93 ? 17.071 -11.719 -18.744 1.00 92.88 93 SER A CA 1
ATOM 640 C C . SER A 1 93 ? 16.343 -12.757 -17.904 1.00 92.88 93 SER A C 1
ATOM 642 O O . SER A 1 93 ? 15.306 -12.490 -17.294 1.00 92.88 93 SER A O 1
ATOM 644 N N . VAL A 1 94 ? 16.920 -13.954 -17.825 1.00 92.19 94 VAL A N 1
ATOM 645 C CA . VAL A 1 94 ? 16.425 -15.036 -16.965 1.00 92.19 94 VAL A CA 1
ATOM 646 C C . VAL A 1 94 ? 16.418 -14.601 -15.502 1.00 92.19 94 VAL A C 1
ATOM 648 O O . VAL A 1 94 ? 15.526 -14.975 -14.745 1.00 92.19 94 VAL A O 1
ATOM 651 N N . MET A 1 95 ? 17.376 -13.757 -15.108 1.00 90.25 95 MET A N 1
ATOM 652 C CA . MET A 1 95 ? 17.440 -13.182 -13.763 1.00 90.25 95 MET A CA 1
ATOM 653 C C . MET A 1 95 ? 16.216 -12.321 -13.434 1.00 90.25 95 MET A C 1
ATOM 655 O O . MET A 1 95 ? 15.745 -12.363 -12.301 1.00 90.25 95 MET A O 1
ATOM 659 N N . MET A 1 96 ? 15.700 -11.576 -14.413 1.00 88.06 96 MET A N 1
ATOM 660 C CA . MET A 1 96 ? 14.512 -10.732 -14.258 1.00 88.06 96 MET A CA 1
ATOM 661 C C . MET A 1 96 ? 13.201 -11.472 -14.564 1.00 88.06 96 MET A C 1
ATOM 663 O O . MET A 1 96 ? 12.132 -10.885 -14.460 1.00 88.06 96 MET A O 1
ATOM 667 N N . GLY A 1 97 ? 13.261 -12.772 -14.878 1.00 87.56 97 GLY A N 1
ATOM 668 C CA . GLY A 1 97 ? 12.088 -13.635 -15.049 1.00 87.56 97 GLY A CA 1
ATOM 669 C C . GLY A 1 97 ? 11.761 -14.021 -16.494 1.00 87.56 97 GLY A C 1
ATOM 670 O O . GLY A 1 97 ? 10.733 -14.661 -16.725 1.00 87.56 97 GLY A O 1
ATOM 671 N N . ALA A 1 98 ? 12.617 -13.685 -17.464 1.00 90.50 98 ALA A N 1
ATOM 672 C CA . ALA A 1 98 ? 12.480 -14.172 -18.835 1.00 90.50 98 ALA A CA 1
ATOM 673 C C . ALA A 1 98 ? 12.760 -15.684 -18.926 1.00 90.50 98 ALA A C 1
ATOM 675 O O . ALA A 1 98 ? 13.473 -16.263 -18.107 1.00 90.50 98 ALA A O 1
ATOM 676 N N . ALA A 1 99 ? 12.245 -16.343 -19.965 1.00 89.56 99 ALA A N 1
ATOM 677 C CA . ALA A 1 99 ? 12.530 -17.762 -20.196 1.00 89.56 99 ALA A CA 1
ATOM 678 C C . ALA A 1 99 ? 13.955 -18.009 -20.731 1.00 89.56 99 ALA A C 1
ATOM 680 O O . ALA A 1 99 ? 14.530 -19.072 -20.495 1.00 89.56 99 ALA A O 1
ATOM 681 N N . VAL A 1 100 ? 14.502 -17.050 -21.485 1.00 93.50 100 VAL A N 1
ATOM 682 C CA . VAL A 1 100 ? 15.809 -17.129 -22.151 1.00 93.50 100 VAL A CA 1
ATOM 683 C C . VAL A 1 100 ? 16.437 -15.738 -22.161 1.00 93.50 100 VAL A C 1
ATOM 685 O O . VAL A 1 100 ? 15.744 -14.765 -22.448 1.00 93.50 100 VAL A O 1
ATOM 688 N N . ASP A 1 101 ? 17.742 -15.650 -21.890 1.00 94.94 101 ASP A N 1
ATOM 689 C CA . ASP A 1 101 ? 18.473 -14.385 -21.984 1.00 94.94 101 ASP A CA 1
ATOM 690 C C . ASP A 1 101 ? 18.454 -13.857 -23.425 1.00 94.94 101 ASP A C 1
ATOM 692 O O . ASP A 1 101 ? 18.805 -14.564 -24.374 1.00 94.94 101 ASP A O 1
ATOM 696 N N . GLY A 1 102 ? 18.071 -12.592 -23.581 1.00 94.75 102 GLY A N 1
ATOM 697 C CA . GLY A 1 102 ? 18.044 -11.876 -24.851 1.00 94.75 102 GLY A CA 1
ATOM 698 C C . GLY A 1 102 ? 16.759 -11.992 -25.655 1.00 94.75 102 GLY A C 1
ATOM 699 O O . GLY A 1 102 ? 16.705 -11.442 -26.755 1.00 94.75 102 GLY A O 1
ATOM 700 N N . VAL A 1 103 ? 15.751 -12.694 -25.134 1.00 95.00 103 VAL A N 1
ATOM 701 C CA . VAL A 1 103 ? 14.431 -12.805 -25.761 1.00 95.00 103 VAL A CA 1
ATOM 702 C C . VAL A 1 103 ? 13.412 -12.096 -24.888 1.00 95.00 103 VAL A C 1
ATOM 704 O O . VAL A 1 103 ? 13.096 -12.560 -23.792 1.00 95.00 103 VAL A O 1
ATOM 707 N N . CYS A 1 104 ? 12.869 -10.994 -25.389 1.00 93.62 104 CYS A N 1
ATOM 708 C CA . CYS A 1 104 ? 11.825 -10.263 -24.706 1.00 93.62 104 CYS A CA 1
ATOM 709 C C . CYS A 1 104 ? 10.515 -11.054 -24.706 1.00 93.62 104 CYS A C 1
ATOM 711 O O . CYS A 1 104 ? 9.902 -11.294 -25.751 1.00 93.62 104 CYS A O 1
ATOM 713 N N . ALA A 1 105 ? 10.037 -11.418 -23.520 1.00 91.75 105 ALA A N 1
ATOM 714 C CA . ALA A 1 105 ? 8.788 -12.152 -23.358 1.00 91.75 105 ALA A CA 1
ATOM 715 C C . ALA A 1 105 ? 8.000 -11.656 -22.145 1.00 91.75 105 ALA A C 1
ATOM 717 O O . ALA A 1 105 ? 8.559 -11.031 -21.246 1.00 91.75 105 ALA A O 1
ATOM 718 N N . ALA A 1 106 ? 6.693 -11.937 -22.136 1.00 91.94 106 ALA A N 1
ATOM 719 C CA . ALA A 1 106 ? 5.858 -11.691 -20.967 1.00 91.94 106 ALA A CA 1
ATOM 720 C C . ALA A 1 106 ? 6.348 -12.536 -19.781 1.00 91.94 106 ALA A C 1
ATOM 722 O O . ALA A 1 106 ? 6.681 -13.715 -19.939 1.00 91.94 106 ALA A O 1
ATOM 723 N N . LEU A 1 107 ? 6.372 -11.925 -18.601 1.00 91.88 107 LEU A N 1
ATOM 724 C CA . LEU A 1 107 ? 6.638 -12.593 -17.337 1.00 91.88 107 LEU A CA 1
ATOM 725 C C . LEU A 1 107 ? 5.553 -13.625 -17.045 1.00 91.88 107 LEU A C 1
ATOM 727 O O . LEU A 1 107 ? 4.420 -13.511 -17.509 1.00 91.88 107 LEU A O 1
ATOM 731 N N . ALA A 1 108 ? 5.901 -14.636 -16.251 1.00 91.31 108 ALA A N 1
ATOM 732 C CA . ALA A 1 108 ? 4.951 -15.656 -15.830 1.00 91.31 108 ALA A CA 1
ATOM 733 C C . ALA A 1 108 ? 3.747 -15.052 -15.081 1.00 91.31 108 ALA A C 1
ATOM 735 O O . ALA A 1 108 ? 3.851 -14.034 -14.393 1.00 91.31 108 ALA A O 1
ATOM 736 N N . ALA A 1 109 ? 2.597 -15.720 -15.188 1.00 93.75 109 ALA A N 1
ATOM 737 C CA . ALA A 1 109 ? 1.411 -15.339 -14.436 1.00 93.75 109 ALA A CA 1
ATOM 738 C C . ALA A 1 109 ? 1.682 -15.404 -12.922 1.00 93.75 109 ALA A C 1
ATOM 740 O O . ALA A 1 109 ? 2.213 -16.401 -12.428 1.00 93.75 109 ALA A O 1
ATOM 741 N N . GLY A 1 110 ? 1.294 -14.357 -12.196 1.00 91.44 110 GLY A N 1
ATOM 742 C CA . GLY A 1 110 ? 1.524 -14.217 -10.760 1.00 91.44 110 GLY A CA 1
ATOM 743 C C . GLY A 1 110 ? 2.840 -13.534 -10.378 1.00 91.44 110 GLY A C 1
ATOM 744 O O . GLY A 1 110 ? 3.052 -13.305 -9.191 1.00 91.44 110 GLY A O 1
ATOM 745 N N . THR A 1 111 ? 3.710 -13.182 -11.333 1.00 91.50 111 THR A N 1
ATOM 746 C CA . THR A 1 111 ? 4.885 -12.349 -11.035 1.00 91.50 111 THR A CA 1
ATOM 747 C C . THR A 1 111 ? 4.435 -10.954 -10.609 1.00 91.50 111 THR A C 1
ATOM 749 O O . THR A 1 111 ? 3.701 -10.301 -11.346 1.00 91.50 111 THR A O 1
ATOM 752 N N . GLU A 1 112 ? 4.863 -10.504 -9.430 1.00 92.69 112 GLU A N 1
ATOM 753 C CA . GLU A 1 112 ? 4.588 -9.153 -8.930 1.00 92.69 112 GLU A CA 1
ATOM 754 C C . GLU A 1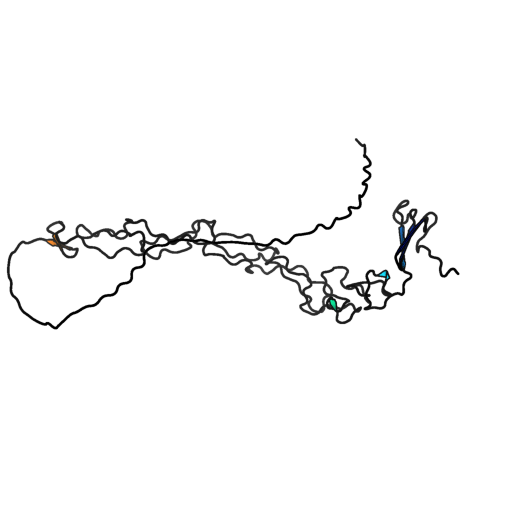 112 ? 5.358 -8.121 -9.762 1.00 92.69 112 GLU A C 1
ATOM 756 O O . GLU A 1 112 ? 6.585 -8.174 -9.840 1.00 92.69 112 GLU A O 1
ATOM 761 N N . CYS A 1 113 ? 4.632 -7.203 -10.400 1.00 91.62 113 CYS A N 1
ATOM 762 C CA . CYS A 1 113 ? 5.202 -6.130 -11.221 1.00 91.62 113 CYS A CA 1
ATOM 763 C C . CYS A 1 113 ? 5.128 -4.761 -10.538 1.00 91.62 113 CYS A C 1
ATOM 765 O O . CYS A 1 113 ? 5.892 -3.855 -10.879 1.00 91.62 113 CYS A O 1
ATOM 767 N N . ARG A 1 114 ? 4.262 -4.622 -9.527 1.00 92.38 114 ARG A N 1
ATOM 768 C CA . ARG A 1 114 ? 4.275 -3.505 -8.585 1.00 92.38 114 ARG A CA 1
ATOM 769 C C . ARG A 1 114 ? 3.908 -4.018 -7.196 1.00 92.38 114 ARG A C 1
ATOM 771 O O . ARG A 1 114 ? 2.895 -4.686 -7.007 1.00 92.38 114 ARG A O 1
ATOM 778 N N . ALA A 1 115 ? 4.761 -3.699 -6.230 1.00 92.19 115 ALA A N 1
ATOM 779 C CA . ALA A 1 115 ? 4.536 -4.029 -4.834 1.00 92.19 115 ALA A CA 1
ATOM 780 C C . ALA A 1 115 ? 3.495 -3.094 -4.209 1.00 92.19 115 ALA A C 1
ATOM 782 O O . ALA A 1 115 ? 3.450 -1.902 -4.510 1.00 92.19 115 ALA A O 1
ATOM 783 N N . SER A 1 116 ? 2.738 -3.636 -3.259 1.00 94.44 116 SER A N 1
ATOM 784 C CA . SER A 1 116 ? 1.873 -2.869 -2.361 1.00 94.44 116 SER A CA 1
ATOM 785 C C . SER A 1 116 ? 2.705 -1.864 -1.557 1.00 94.44 116 SER A C 1
ATOM 787 O O . SER A 1 116 ? 3.673 -2.246 -0.895 1.00 94.44 116 SER A O 1
ATOM 789 N N . THR A 1 117 ? 2.326 -0.591 -1.575 1.00 94.62 117 THR A N 1
ATOM 790 C CA . THR A 1 117 ? 2.990 0.480 -0.813 1.00 94.62 117 THR A CA 1
ATOM 791 C C . THR A 1 117 ? 2.397 0.687 0.580 1.00 94.62 117 THR A C 1
ATOM 793 O O . THR A 1 117 ? 3.118 1.096 1.489 1.00 94.62 117 THR A O 1
ATOM 796 N N . ASP A 1 118 ? 1.120 0.350 0.771 1.00 94.12 118 ASP A N 1
ATOM 797 C CA . ASP A 1 118 ? 0.426 0.372 2.065 1.00 94.12 118 ASP A CA 1
ATOM 798 C C . ASP A 1 118 ? -0.633 -0.754 2.128 1.00 94.12 118 ASP A C 1
ATOM 800 O O . ASP A 1 118 ? -0.808 -1.517 1.180 1.00 94.12 118 ASP A O 1
ATOM 804 N N . VAL A 1 119 ? -1.327 -0.923 3.252 1.00 95.31 119 VAL A N 1
ATOM 805 C CA . VAL A 1 119 ? -2.233 -2.046 3.527 1.00 95.31 119 VAL A CA 1
ATOM 806 C C . VAL A 1 119 ? -3.526 -2.029 2.713 1.00 95.31 119 VAL A C 1
ATOM 808 O O . VAL A 1 119 ? -4.128 -3.092 2.571 1.00 95.31 119 VAL A O 1
ATOM 811 N N . CYS A 1 120 ? -3.966 -0.876 2.196 1.00 97.25 120 CYS A N 1
ATOM 812 C CA . CYS A 1 120 ? -5.115 -0.767 1.284 1.00 97.25 120 CYS A CA 1
ATOM 813 C C . CYS A 1 120 ? -4.705 -0.724 -0.188 1.00 97.25 120 CYS A C 1
ATOM 815 O O . CYS A 1 120 ? -5.564 -0.719 -1.069 1.00 97.25 120 CYS A O 1
ATOM 817 N N . ASP A 1 121 ? -3.406 -0.759 -0.450 1.00 97.75 121 ASP A N 1
ATOM 818 C CA . ASP A 1 121 ? -2.847 -0.903 -1.777 1.00 97.75 121 ASP A CA 1
ATOM 819 C C . ASP A 1 121 ? -2.925 -2.377 -2.222 1.00 97.75 121 ASP A C 1
ATOM 821 O O . ASP A 1 121 ? -2.828 -3.295 -1.398 1.00 97.75 121 ASP A O 1
ATOM 825 N N . MET A 1 122 ? -3.166 -2.638 -3.506 1.00 95.06 122 MET A N 1
ATOM 826 C CA . MET A 1 122 ? -3.101 -3.996 -4.055 1.00 95.06 122 MET A CA 1
ATOM 827 C C . MET A 1 122 ? -1.812 -4.180 -4.832 1.00 95.06 122 MET A C 1
ATOM 829 O O . MET A 1 122 ? -1.645 -3.540 -5.847 1.00 95.06 122 MET A O 1
ATOM 833 N N . ALA A 1 123 ? -0.963 -5.142 -4.474 1.00 94.56 123 ALA A N 1
ATOM 834 C CA . ALA A 1 123 ? 0.118 -5.527 -5.380 1.00 94.56 123 ALA A CA 1
ATOM 835 C C . ALA A 1 123 ? -0.437 -6.055 -6.720 1.00 94.56 123 ALA A C 1
ATOM 837 O O . ALA A 1 123 ? -1.319 -6.922 -6.741 1.00 94.56 123 ALA A O 1
ATOM 838 N N . GLU A 1 124 ? 0.096 -5.570 -7.837 1.00 94.75 124 GLU A N 1
ATOM 839 C CA . GLU A 1 124 ? -0.276 -6.018 -9.173 1.00 94.75 124 GLU A CA 1
ATOM 840 C C . GLU A 1 124 ? 0.642 -7.128 -9.629 1.00 94.75 124 GLU A C 1
ATOM 842 O O . GLU A 1 124 ? 1.866 -7.113 -9.464 1.00 94.75 124 GLU A O 1
ATOM 847 N N . THR A 1 125 ? 0.009 -8.092 -10.280 1.00 94.56 125 THR A N 1
ATOM 848 C CA . THR A 1 125 ? 0.681 -9.258 -10.815 1.00 94.56 125 THR A CA 1
ATOM 849 C C . THR A 1 125 ? 0.436 -9.364 -12.306 1.00 94.56 125 THR A C 1
ATOM 851 O O . THR A 1 125 ? -0.636 -9.029 -12.817 1.00 94.56 125 THR A O 1
ATOM 854 N N . CYS A 1 126 ? 1.448 -9.850 -13.008 1.00 93.94 126 CYS A N 1
ATOM 855 C CA . CYS A 1 126 ? 1.351 -10.175 -14.416 1.00 93.94 126 CYS A CA 1
ATOM 856 C C . CYS A 1 126 ? 0.376 -11.333 -14.623 1.00 93.94 126 CYS A C 1
ATOM 858 O O . CYS A 1 126 ? 0.341 -12.282 -13.841 1.00 93.94 126 CYS A O 1
ATOM 860 N N . ASP A 1 127 ? -0.388 -11.295 -15.711 1.00 93.88 127 ASP A N 1
ATOM 861 C CA . ASP A 1 127 ? -1.334 -12.359 -16.065 1.00 93.88 127 ASP A CA 1
ATOM 862 C C . ASP A 1 127 ? -0.707 -13.464 -16.942 1.00 93.88 127 ASP A C 1
ATOM 864 O O . ASP A 1 127 ? -1.372 -14.441 -17.286 1.00 93.88 127 ASP A O 1
ATOM 868 N N . GLY A 1 128 ? 0.574 -13.325 -17.306 1.00 91.62 128 GLY A N 1
ATOM 869 C CA . GLY A 1 128 ? 1.283 -14.241 -18.203 1.00 91.62 128 GLY A CA 1
ATOM 870 C C . GLY A 1 128 ? 1.236 -13.865 -19.686 1.00 91.62 128 GLY A C 1
ATOM 871 O O . GLY A 1 128 ? 1.837 -14.555 -20.509 1.00 91.62 128 GLY A O 1
ATOM 872 N N . THR A 1 129 ? 0.500 -12.816 -20.054 1.00 90.31 129 THR A N 1
ATOM 873 C CA . THR A 1 129 ? 0.237 -12.443 -21.453 1.00 90.31 129 THR A CA 1
ATOM 874 C C . THR A 1 129 ? 0.366 -10.946 -21.725 1.00 90.31 129 THR A C 1
ATOM 876 O O . THR A 1 129 ? 0.831 -10.553 -22.798 1.00 90.31 129 THR A O 1
ATOM 879 N N . ALA A 1 130 ? -0.031 -10.105 -20.772 1.00 89.56 130 ALA A N 1
ATOM 880 C CA . ALA A 1 130 ? 0.057 -8.664 -20.847 1.00 89.56 130 ALA A CA 1
ATOM 881 C C . ALA A 1 130 ? 1.517 -8.212 -20.755 1.00 89.56 130 ALA A C 1
ATOM 883 O O . ALA A 1 130 ? 2.302 -8.715 -19.957 1.00 89.56 130 ALA A O 1
ATOM 884 N N . LYS A 1 131 ? 1.866 -7.231 -21.590 1.00 90.12 131 LYS A N 1
ATOM 885 C CA . LYS A 1 131 ? 3.201 -6.620 -21.611 1.00 90.12 131 LYS A CA 1
ATOM 886 C C . LYS A 1 131 ? 3.392 -5.608 -20.486 1.00 90.12 131 LYS A C 1
ATOM 888 O O . LYS A 1 131 ? 4.463 -5.502 -19.910 1.00 90.12 131 LYS A O 1
ATOM 893 N N . ASN A 1 132 ? 2.340 -4.865 -20.176 1.00 89.25 132 ASN A N 1
ATOM 894 C CA . ASN A 1 132 ? 2.377 -3.845 -19.142 1.00 89.25 132 ASN A CA 1
ATOM 895 C C . ASN A 1 132 ? 1.854 -4.435 -17.839 1.00 89.25 132 ASN A C 1
ATOM 897 O O . ASN A 1 132 ? 0.929 -5.251 -17.862 1.00 89.25 132 ASN A O 1
ATOM 901 N N . CYS A 1 133 ? 2.402 -3.962 -16.724 1.00 91.31 133 CYS A N 1
ATOM 902 C CA . CYS A 1 133 ? 1.788 -4.190 -15.428 1.00 91.31 133 CYS A CA 1
ATOM 903 C C . CYS A 1 133 ? 0.365 -3.606 -15.432 1.00 91.31 133 CYS A C 1
ATOM 905 O O . CYS A 1 133 ? 0.140 -2.557 -16.058 1.00 91.31 133 CYS A O 1
ATOM 907 N N . PRO A 1 134 ? -0.611 -4.283 -14.803 1.00 91.81 134 PRO A N 1
ATOM 908 C CA . PRO A 1 134 ? -1.937 -3.721 -14.604 1.00 91.81 134 PRO A CA 1
ATOM 909 C C . PRO A 1 134 ? -1.878 -2.326 -13.971 1.00 91.81 134 PRO A C 1
ATOM 911 O O . PRO A 1 134 ? -0.905 -1.956 -13.315 1.00 91.81 134 PRO A O 1
ATOM 914 N N . PHE A 1 135 ? -2.926 -1.533 -14.193 1.00 89.69 135 PHE A N 1
ATOM 915 C CA . PHE A 1 135 ? -3.044 -0.236 -13.532 1.00 89.69 135 PHE A CA 1
ATOM 916 C C . PHE A 1 135 ? -3.102 -0.406 -12.014 1.00 89.69 135 PHE A C 1
ATOM 918 O O . PHE A 1 135 ? -3.683 -1.380 -11.538 1.00 89.69 135 PHE A O 1
ATOM 925 N N . ASP A 1 136 ? -2.555 0.586 -11.310 1.00 90.31 136 ASP A N 1
ATOM 926 C CA . ASP A 1 136 ? -2.542 0.666 -9.850 1.00 90.31 136 ASP A CA 1
ATOM 927 C C . ASP A 1 136 ? -3.956 0.484 -9.273 1.00 90.31 136 ASP A C 1
ATOM 929 O O . ASP A 1 136 ? -4.887 1.238 -9.590 1.00 90.31 136 ASP A O 1
ATOM 933 N N . GLY A 1 137 ? -4.115 -0.581 -8.497 1.00 92.62 137 GLY A N 1
ATOM 934 C CA . GLY A 1 137 ? -5.350 -1.052 -7.912 1.00 92.62 137 GLY A CA 1
ATOM 935 C C . GLY A 1 137 ? -5.384 -0.812 -6.409 1.00 92.62 137 GLY A C 1
ATOM 936 O O . GLY A 1 137 ? -4.410 -0.973 -5.685 1.00 92.62 137 GLY A O 1
ATOM 937 N N . VAL A 1 138 ? -6.573 -0.493 -5.909 1.00 96.62 138 VAL A N 1
ATOM 938 C CA . VAL A 1 138 ? -6.848 -0.366 -4.474 1.00 96.62 138 VAL A CA 1
ATOM 939 C C . VAL A 1 138 ? -7.683 -1.544 -3.994 1.00 96.62 138 VAL A C 1
ATOM 941 O O . VAL A 1 138 ? -8.498 -2.100 -4.740 1.00 96.62 138 VAL A O 1
ATOM 944 N N . LYS A 1 139 ? -7.500 -1.943 -2.732 1.00 96.50 139 LYS A N 1
ATOM 945 C CA . LYS A 1 139 ? -8.305 -3.010 -2.128 1.00 96.50 139 LYS A CA 1
ATOM 946 C C . LYS A 1 139 ? -9.785 -2.620 -2.107 1.00 96.50 139 LYS A C 1
ATOM 948 O O . LYS A 1 139 ? -10.101 -1.436 -2.008 1.00 96.50 139 LYS A O 1
ATOM 953 N N . PRO A 1 140 ? -10.722 -3.585 -2.178 1.00 97.00 140 PRO A N 1
ATOM 954 C CA . PRO A 1 140 ? -12.140 -3.267 -2.267 1.00 97.00 140 PRO A CA 1
ATOM 955 C C . PRO A 1 140 ? -12.636 -2.537 -1.015 1.00 97.00 140 PRO A C 1
ATOM 957 O O . PRO A 1 140 ? -12.125 -2.762 0.087 1.00 97.00 140 PRO A O 1
ATOM 960 N N . PHE A 1 141 ? -13.683 -1.723 -1.178 1.00 96.81 141 PHE A N 1
ATOM 961 C CA . PHE A 1 141 ? -14.367 -1.070 -0.061 1.00 96.81 141 PHE A CA 1
ATOM 962 C C . PHE A 1 141 ? -14.760 -2.087 1.019 1.00 96.81 141 PHE A C 1
ATOM 964 O O . PHE A 1 141 ? -15.328 -3.139 0.711 1.00 96.81 141 PHE A O 1
ATOM 971 N N . GLY A 1 142 ? -14.490 -1.757 2.282 1.00 95.38 142 GLY A N 1
ATOM 972 C CA . GLY A 1 142 ? -14.816 -2.618 3.419 1.00 95.38 142 GLY A CA 1
ATOM 973 C C . GLY A 1 142 ? -13.751 -3.671 3.741 1.00 95.38 142 GLY A C 1
ATOM 974 O O . GLY A 1 142 ? -13.940 -4.444 4.676 1.00 95.38 142 GLY A O 1
ATOM 975 N N . THR A 1 143 ? -12.634 -3.709 3.008 1.00 97.25 143 THR A N 1
ATOM 976 C CA . THR A 1 143 ? -11.501 -4.571 3.371 1.00 97.25 143 THR A CA 1
ATOM 977 C C . THR A 1 143 ? -10.857 -4.055 4.646 1.00 97.25 143 THR A C 1
ATOM 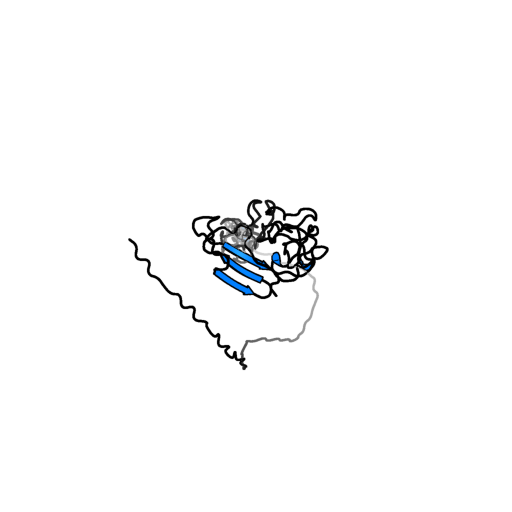979 O O . THR A 1 143 ? -10.315 -2.955 4.638 1.00 97.25 143 THR A O 1
ATOM 982 N N . GLU A 1 144 ? -10.907 -4.833 5.725 1.00 97.56 144 GLU A N 1
ATOM 983 C CA . GLU A 1 144 ? -10.265 -4.475 6.991 1.00 97.56 144 GLU A CA 1
ATOM 984 C C . GLU A 1 144 ? -8.759 -4.265 6.782 1.00 97.56 144 GLU A C 1
ATOM 986 O O . GLU A 1 144 ? -8.059 -5.142 6.266 1.00 97.56 144 GLU A O 1
ATOM 991 N N . CYS A 1 145 ? -8.277 -3.081 7.148 1.00 97.38 145 CYS A N 1
ATOM 992 C CA . CYS A 1 145 ? -6.878 -2.684 7.022 1.00 97.38 145 CYS A CA 1
ATOM 993 C C . CYS A 1 145 ? -6.200 -2.477 8.375 1.00 97.38 145 CYS A C 1
ATOM 995 O O . CYS A 1 145 ? -4.973 -2.559 8.463 1.00 97.38 145 CYS A O 1
ATOM 997 N N . ARG A 1 146 ? -6.995 -2.305 9.435 1.00 97.12 146 ARG A N 1
ATOM 998 C CA . ARG A 1 146 ? -6.545 -2.375 10.820 1.00 97.12 146 ARG A CA 1
ATOM 999 C C . ARG A 1 146 ? -7.658 -2.967 11.684 1.00 97.12 146 ARG A C 1
ATOM 1001 O O . ARG A 1 146 ? -8.801 -2.527 11.629 1.00 97.12 146 ARG A O 1
ATOM 1008 N N . ALA A 1 147 ? -7.305 -3.968 12.480 1.00 96.88 147 ALA A N 1
ATOM 1009 C CA . ALA A 1 147 ? -8.205 -4.523 13.479 1.00 96.88 147 ALA A CA 1
ATOM 1010 C C . ALA A 1 147 ? -8.324 -3.575 14.680 1.00 96.88 147 ALA A C 1
ATOM 1012 O O . ALA A 1 147 ? -7.355 -2.906 15.039 1.00 96.88 147 ALA A O 1
ATOM 1013 N N . ALA A 1 148 ? -9.479 -3.588 15.344 1.00 97.25 148 ALA A N 1
ATOM 1014 C CA . ALA A 1 148 ? -9.660 -2.888 16.611 1.00 97.25 148 ALA A CA 1
ATOM 1015 C C . ALA A 1 148 ? -8.712 -3.454 17.685 1.00 97.25 148 ALA A C 1
ATOM 1017 O O . ALA A 1 148 ? -8.685 -4.663 17.927 1.00 97.25 148 ALA A O 1
ATOM 1018 N N . ALA A 1 149 ? -7.962 -2.581 18.353 1.00 96.69 149 ALA A N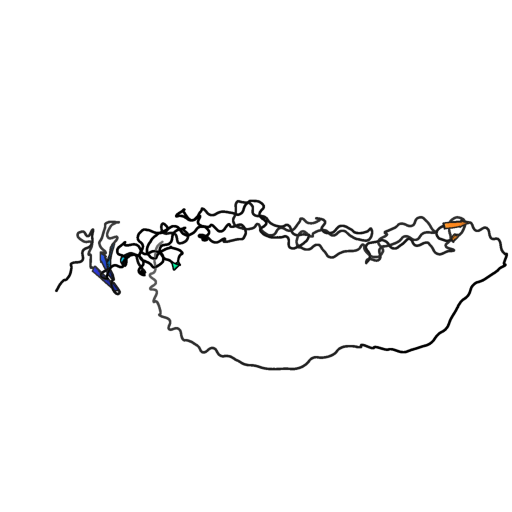 1
ATOM 1019 C CA . ALA A 1 149 ? -7.045 -2.928 19.432 1.00 96.69 149 ALA A CA 1
ATOM 1020 C C . ALA A 1 149 ? -7.755 -3.203 20.771 1.00 96.69 149 ALA A C 1
ATOM 1022 O O . ALA A 1 149 ? -7.184 -3.875 21.627 1.00 96.69 149 ALA A O 1
ATOM 1023 N N . GLY A 1 150 ? -8.999 -2.739 20.943 1.00 95.75 150 GLY A N 1
ATOM 1024 C CA . GLY A 1 150 ? -9.784 -2.936 22.161 1.00 95.75 150 GLY A CA 1
ATOM 1025 C C . GLY A 1 150 ? -11.280 -2.657 21.978 1.00 95.75 150 GLY A C 1
ATOM 1026 O O . GLY A 1 150 ? -11.757 -2.347 20.886 1.00 95.75 150 GLY A O 1
ATOM 1027 N N . ALA A 1 151 ? -12.056 -2.787 23.058 1.00 96.62 151 ALA A N 1
ATOM 1028 C CA . ALA A 1 151 ? -13.517 -2.647 23.017 1.00 96.62 151 ALA A CA 1
ATOM 1029 C C . ALA A 1 151 ? -14.001 -1.224 22.669 1.00 96.62 151 ALA A C 1
ATOM 1031 O O . ALA A 1 151 ? -15.143 -1.065 22.227 1.00 96.62 151 ALA A O 1
ATOM 1032 N N . CYS A 1 152 ? -13.147 -0.216 22.847 1.00 98.00 152 CYS A N 1
ATOM 1033 C CA . CYS A 1 152 ? -13.384 1.187 22.514 1.00 98.00 152 CYS A CA 1
ATOM 1034 C C . CYS A 1 152 ? -12.726 1.633 21.206 1.00 98.00 152 CYS A C 1
ATOM 1036 O O . CYS A 1 152 ? -12.798 2.809 20.865 1.00 98.00 152 CYS A O 1
ATOM 1038 N N . ASP A 1 153 ? -12.164 0.703 20.440 1.00 98.44 153 ASP A N 1
ATOM 1039 C CA . ASP A 1 153 ? -11.553 0.966 19.142 1.00 98.44 153 ASP A CA 1
ATOM 1040 C C . ASP A 1 153 ? -12.477 0.524 17.993 1.00 98.44 153 ASP A C 1
ATOM 1042 O O . ASP A 1 153 ? -13.262 -0.426 18.132 1.00 98.44 153 ASP A O 1
ATOM 1046 N N . VAL A 1 154 ? -12.432 1.235 16.867 1.00 96.88 154 VAL A N 1
ATOM 1047 C CA . VAL A 1 154 ? -13.166 0.890 15.644 1.00 96.88 154 VAL A CA 1
ATOM 1048 C C . VAL A 1 154 ? -12.181 0.248 14.666 1.00 96.88 154 VAL A C 1
ATOM 1050 O O . VAL A 1 154 ? -11.122 0.811 14.437 1.00 96.88 154 VAL A O 1
ATOM 1053 N N . PRO A 1 155 ? -12.494 -0.908 14.053 1.00 97.44 155 PRO A N 1
ATOM 1054 C CA . PRO A 1 155 ? -11.655 -1.427 12.981 1.00 97.44 155 PRO A CA 1
ATOM 1055 C C . PRO A 1 155 ? -11.798 -0.556 11.727 1.00 97.44 155 PRO A C 1
ATOM 1057 O O . PRO A 1 155 ? -12.911 -0.209 11.320 1.00 97.44 155 PRO A O 1
ATOM 1060 N N . GLU A 1 156 ? -10.688 -0.239 11.074 1.00 97.50 156 GLU A N 1
ATOM 1061 C CA . GLU A 1 156 ? -10.670 0.533 9.838 1.00 97.50 156 GLU A CA 1
ATOM 1062 C C . GLU A 1 156 ? -10.726 -0.392 8.648 1.00 97.50 156 GLU A C 1
ATOM 1064 O O . GLU A 1 156 ? -10.108 -1.460 8.590 1.00 97.50 156 GLU A O 1
ATOM 1069 N N . ALA A 1 157 ? -11.430 0.097 7.641 1.00 97.38 157 ALA A N 1
ATOM 1070 C CA . ALA A 1 157 ? -11.541 -0.557 6.368 1.00 97.38 157 ALA A CA 1
ATOM 1071 C C . ALA A 1 157 ? -11.142 0.389 5.242 1.00 97.38 157 ALA A C 1
ATOM 1073 O O . ALA A 1 157 ? -11.387 1.595 5.302 1.00 97.38 157 ALA A O 1
ATOM 1074 N N . CYS A 1 158 ? -10.575 -0.187 4.189 1.00 97.88 158 CYS A N 1
ATOM 1075 C CA . CYS A 1 158 ? -10.285 0.513 2.952 1.00 97.88 158 CYS A CA 1
ATOM 1076 C C . CYS A 1 158 ? -11.563 1.131 2.376 1.00 97.88 158 CYS A C 1
ATOM 1078 O O . CYS A 1 158 ? -12.635 0.516 2.381 1.00 97.88 158 CYS A O 1
ATOM 1080 N N . ASP A 1 159 ? -11.434 2.335 1.827 1.00 96.19 159 ASP A N 1
ATOM 1081 C CA . ASP A 1 159 ? -12.531 3.074 1.198 1.00 96.19 159 ASP A CA 1
ATOM 1082 C C . ASP A 1 159 ? -12.800 2.632 -0.256 1.00 96.19 159 ASP A C 1
ATOM 1084 O O . ASP A 1 159 ? -13.777 3.065 -0.867 1.00 96.19 159 ASP A O 1
ATOM 1088 N N . GLY A 1 160 ? -11.958 1.756 -0.815 1.00 95.44 160 GLY A N 1
ATOM 1089 C CA . GLY A 1 160 ? -12.044 1.326 -2.210 1.00 95.44 160 GLY A CA 1
ATOM 1090 C C . GLY A 1 160 ? -11.620 2.391 -3.220 1.00 95.44 160 GLY A C 1
ATOM 1091 O O . GLY A 1 160 ? -11.935 2.255 -4.402 1.00 95.44 160 GLY A O 1
ATOM 1092 N N . VAL A 1 161 ? -10.954 3.456 -2.768 1.00 94.75 161 VAL A N 1
ATOM 1093 C CA . VAL A 1 161 ? -10.542 4.600 -3.590 1.00 94.75 161 VAL A CA 1
ATOM 1094 C C . VAL A 1 161 ? -9.078 4.970 -3.354 1.00 94.75 161 VAL A C 1
ATOM 1096 O O . VAL A 1 161 ? -8.386 5.317 -4.308 1.00 94.75 161 VAL A O 1
ATOM 1099 N N . THR A 1 162 ? -8.595 4.910 -2.114 1.00 94.69 162 THR A N 1
ATOM 1100 C CA . THR A 1 162 ? -7.239 5.305 -1.725 1.00 94.69 162 THR A CA 1
ATOM 1101 C C . THR A 1 162 ? -6.409 4.112 -1.247 1.00 94.69 162 THR A C 1
ATOM 1103 O O . THR A 1 162 ? -6.932 3.122 -0.742 1.00 94.69 162 THR A O 1
ATOM 1106 N N . ILE A 1 163 ? -5.088 4.210 -1.428 1.00 94.88 163 ILE A N 1
ATOM 1107 C CA . ILE A 1 163 ? -4.125 3.158 -1.056 1.00 94.88 163 ILE A CA 1
ATOM 1108 C C . ILE A 1 163 ? -3.834 3.101 0.450 1.00 94.88 163 ILE A C 1
ATOM 1110 O O . ILE A 1 163 ? -3.362 2.082 0.946 1.00 94.88 163 ILE A O 1
ATOM 1114 N N . ASN A 1 164 ? -4.107 4.185 1.181 1.00 95.38 164 ASN A N 1
ATOM 1115 C CA . ASN A 1 164 ? -3.781 4.287 2.600 1.00 95.38 164 ASN A CA 1
ATOM 1116 C C . ASN A 1 164 ? -4.945 3.760 3.438 1.00 95.38 164 ASN A C 1
ATOM 1118 O O . ASN A 1 164 ? -6.107 4.046 3.142 1.00 95.38 164 ASN A O 1
ATOM 1122 N N . CYS A 1 165 ? -4.639 3.057 4.526 1.00 96.00 165 CYS A N 1
ATOM 1123 C CA . CYS A 1 165 ? -5.659 2.804 5.542 1.00 96.00 165 CYS A CA 1
ATOM 1124 C C . CYS A 1 165 ? -6.097 4.139 6.159 1.00 96.00 165 CYS A C 1
ATOM 1126 O O . CYS A 1 165 ? -5.245 5.008 6.388 1.00 96.00 165 CYS A O 1
ATOM 1128 N N . PRO A 1 166 ? -7.397 4.330 6.444 1.00 95.56 166 PRO A N 1
ATOM 1129 C CA . PRO A 1 166 ? -7.842 5.466 7.231 1.00 95.56 166 PRO A CA 1
ATOM 1130 C C . PRO A 1 166 ? -7.081 5.564 8.557 1.00 95.56 166 PRO A C 1
ATOM 1132 O O . PRO A 1 166 ? -6.583 4.572 9.091 1.00 95.56 166 PRO A O 1
ATOM 1135 N N . PHE A 1 167 ? -6.989 6.782 9.086 1.00 94.69 167 PHE A N 1
ATOM 1136 C CA . PHE A 1 167 ? -6.422 6.986 10.413 1.00 94.69 167 PHE A CA 1
ATOM 1137 C C . PHE A 1 167 ? -7.241 6.242 11.463 1.00 94.69 167 PHE A C 1
ATOM 1139 O O . PHE A 1 167 ? -8.452 6.118 11.324 1.00 94.69 167 PHE A O 1
ATOM 1146 N N . ASP A 1 168 ? -6.551 5.830 12.518 1.00 94.94 168 ASP A N 1
ATOM 1147 C CA . ASP A 1 168 ? -7.115 5.223 13.717 1.00 94.94 168 ASP A CA 1
ATOM 1148 C C . ASP A 1 168 ? -8.267 6.061 14.309 1.00 94.94 168 ASP A C 1
ATOM 1150 O O . ASP A 1 168 ? -8.075 7.237 14.654 1.00 94.94 168 ASP A O 1
ATOM 1154 N N . VAL A 1 169 ? -9.457 5.460 14.416 1.00 95.69 169 VAL A N 1
ATOM 1155 C CA . VAL A 1 169 ? -10.658 6.075 14.986 1.00 95.69 169 VAL A CA 1
ATOM 1156 C C . VAL A 1 169 ? -11.127 5.325 16.234 1.00 95.69 169 VAL A C 1
ATOM 1158 O O . VAL A 1 169 ? -11.634 4.210 16.177 1.00 95.69 169 VAL A O 1
ATOM 1161 N N . MET A 1 170 ? -11.107 6.017 17.373 1.00 97.06 170 MET A N 1
ATOM 1162 C CA . MET A 1 170 ? -11.747 5.537 18.600 1.00 97.06 170 MET A CA 1
ATOM 1163 C C . MET A 1 170 ? -13.276 5.637 18.518 1.00 97.06 170 MET A C 1
ATOM 1165 O O . MET A 1 170 ? -13.835 6.540 17.884 1.00 97.06 170 MET A O 1
ATOM 1169 N N . LYS A 1 171 ? -13.982 4.753 19.232 1.00 97.44 171 LYS A N 1
ATOM 1170 C CA . LYS A 1 171 ? -15.433 4.874 19.425 1.00 97.44 171 LYS A CA 1
ATOM 1171 C C . LYS A 1 171 ? -15.770 6.199 20.124 1.00 97.44 171 LYS A C 1
ATOM 1173 O O . LYS A 1 171 ? -14.995 6.665 20.958 1.00 97.44 171 LYS A O 1
ATOM 1178 N N . PRO A 1 172 ? -16.937 6.808 19.844 1.00 97.62 172 PRO A N 1
ATOM 1179 C CA . PRO A 1 172 ? -17.326 8.070 20.467 1.00 97.62 172 PRO A CA 1
ATOM 1180 C C . PRO A 1 172 ? -17.356 8.007 22.001 1.00 97.62 172 PRO A C 1
ATOM 1182 O O . PRO A 1 172 ? -17.717 6.977 22.578 1.00 97.62 172 PRO A O 1
ATOM 1185 N N . PHE A 1 173 ? -17.074 9.142 22.650 1.00 97.19 173 PHE A N 1
ATOM 1186 C CA . PHE A 1 173 ? -17.248 9.304 24.096 1.00 97.19 173 PHE A CA 1
ATOM 1187 C C . PHE A 1 173 ? -18.658 8.881 24.537 1.00 97.19 173 PHE A C 1
ATOM 1189 O O . PHE A 1 173 ? -19.651 9.264 23.914 1.00 97.19 173 PHE A O 1
ATOM 1196 N N . GLY A 1 174 ? -18.744 8.119 25.627 1.00 95.62 174 GLY A N 1
ATOM 1197 C CA . GLY A 1 174 ? -20.010 7.634 26.176 1.00 95.62 174 GLY A CA 1
ATOM 1198 C C . GLY A 1 174 ? -20.525 6.343 25.534 1.00 95.62 174 GLY A C 1
ATOM 1199 O O . GLY A 1 174 ? -21.568 5.845 25.949 1.00 95.62 174 GLY A O 1
ATOM 1200 N N . THR A 1 175 ? -19.823 5.778 24.544 1.00 97.69 175 THR A N 1
ATOM 1201 C CA . THR A 1 175 ? -20.182 4.464 23.989 1.00 97.69 175 THR A CA 1
ATOM 1202 C C . THR A 1 175 ? -19.973 3.393 25.052 1.00 97.69 175 THR A C 1
ATOM 1204 O O . THR A 1 175 ? -18.851 3.222 25.519 1.00 97.69 175 THR A O 1
ATOM 1207 N N . GLU A 1 176 ? -21.026 2.675 25.438 1.00 97.81 176 GLU A N 1
ATOM 1208 C CA . GLU A 1 176 ? -20.919 1.566 26.392 1.00 97.81 176 GLU A CA 1
ATOM 1209 C C . GLU A 1 176 ? -19.979 0.485 25.842 1.00 97.81 176 GLU A C 1
ATOM 1211 O O . GLU A 1 176 ? -20.160 -0.007 24.725 1.00 97.81 176 GLU A O 1
ATOM 1216 N N . CYS A 1 177 ? -18.950 0.148 26.618 1.00 97.75 177 CYS A N 1
ATOM 1217 C CA . CYS A 1 177 ? -17.947 -0.855 26.259 1.00 97.75 177 CYS A CA 1
ATOM 1218 C C . CYS A 1 177 ? -17.974 -2.079 27.174 1.00 97.75 177 CYS A C 1
ATOM 1220 O O . CYS A 1 177 ? -17.524 -3.150 26.761 1.00 97.75 177 CYS A O 1
ATOM 1222 N N . ARG A 1 178 ? -18.566 -1.949 28.365 1.00 97.25 178 ARG A N 1
ATOM 1223 C CA . ARG A 1 178 ? -18.944 -3.064 29.230 1.00 97.25 178 ARG A CA 1
ATOM 1224 C C . ARG A 1 178 ? -20.262 -2.719 29.921 1.00 97.25 178 ARG A C 1
ATOM 1226 O O . ARG A 1 178 ? -20.408 -1.657 30.516 1.00 97.25 178 ARG A O 1
ATOM 1233 N N . ALA A 1 179 ? -21.228 -3.622 29.799 1.00 97.00 179 ALA A N 1
ATOM 1234 C CA . ALA A 1 179 ? -22.513 -3.494 30.468 1.00 97.00 179 ALA A CA 1
ATOM 1235 C C . ALA A 1 179 ? -22.380 -3.807 31.965 1.00 97.00 179 ALA A C 1
ATOM 1237 O O . ALA A 1 179 ? -21.552 -4.628 32.360 1.00 97.00 179 ALA A O 1
ATOM 1238 N N . SER A 1 180 ? -23.259 -3.209 32.767 1.00 96.12 180 SER A N 1
ATOM 1239 C CA . SER A 1 180 ? -23.403 -3.534 34.186 1.00 96.12 180 SER A CA 1
ATOM 1240 C C . SER A 1 180 ? -23.892 -4.981 34.371 1.00 96.12 180 SER A C 1
ATOM 1242 O O . SER A 1 180 ? -24.869 -5.408 33.750 1.00 96.12 180 SER A O 1
ATOM 1244 N N . ALA A 1 181 ? -23.205 -5.735 35.225 1.00 96.69 181 ALA A N 1
ATOM 1245 C CA . ALA A 1 181 ? -23.477 -7.117 35.599 1.00 96.69 181 ALA A CA 1
ATOM 1246 C C . ALA A 1 181 ? -24.405 -7.248 36.823 1.00 96.69 181 ALA A C 1
ATOM 1248 O O . ALA A 1 181 ? -24.906 -8.341 37.080 1.00 96.69 181 ALA A O 1
ATOM 1249 N N . GLY A 1 182 ? -24.681 -6.154 37.541 1.00 95.12 182 GLY A N 1
ATOM 1250 C CA . GLY A 1 182 ? -25.509 -6.145 38.746 1.00 95.12 182 GLY A CA 1
ATOM 1251 C C . GLY A 1 182 ? -25.796 -4.731 39.257 1.00 95.12 182 GLY A C 1
ATOM 1252 O O . GLY A 1 182 ? -25.240 -3.747 38.781 1.00 95.12 182 GLY A O 1
ATOM 1253 N N . VAL A 1 183 ? -26.691 -4.595 40.238 1.00 95.94 183 VAL A N 1
ATOM 1254 C CA . VAL A 1 183 ? -27.138 -3.271 40.731 1.00 95.94 183 VAL A CA 1
ATOM 1255 C C . VAL A 1 183 ? -26.028 -2.446 41.396 1.00 95.94 183 VAL A C 1
ATOM 1257 O O . VAL A 1 183 ? -26.169 -1.230 41.518 1.00 95.94 183 VAL A O 1
ATOM 1260 N N . CYS A 1 184 ? -24.944 -3.095 41.824 1.00 97.50 184 CYS A N 1
ATOM 1261 C CA . CYS A 1 184 ? -23.753 -2.468 42.389 1.00 97.50 184 CYS A CA 1
ATOM 1262 C C . CYS A 1 184 ? -22.595 -2.371 41.388 1.00 97.50 184 CYS A C 1
ATOM 1264 O O . CYS A 1 184 ? -21.504 -1.938 41.756 1.00 97.50 184 CYS A O 1
ATOM 1266 N N . ASP A 1 185 ? -22.829 -2.717 40.126 1.00 98.19 185 ASP A N 1
ATOM 1267 C CA . ASP A 1 185 ? -21.848 -2.651 39.055 1.00 98.19 185 ASP A CA 1
ATOM 1268 C C . ASP A 1 185 ? -22.127 -1.469 38.120 1.00 98.19 185 ASP A C 1
ATOM 1270 O O . ASP A 1 185 ? -23.259 -1.270 37.669 1.00 98.19 185 ASP A O 1
ATOM 1274 N N . VAL A 1 186 ? -21.107 -0.668 37.819 1.00 96.94 186 VAL A N 1
ATOM 1275 C CA . VAL A 1 186 ? -21.250 0.521 36.970 1.00 96.94 186 VAL A CA 1
ATOM 1276 C C . VAL A 1 186 ? -20.839 0.160 35.552 1.00 96.94 186 VAL A C 1
ATOM 1278 O O . VAL A 1 186 ? -19.708 -0.231 35.333 1.00 96.94 186 VAL A O 1
ATOM 1281 N N . ALA A 1 187 ? -21.723 0.346 34.570 1.00 97.25 187 ALA A N 1
ATOM 1282 C CA . ALA A 1 187 ? -21.352 0.166 33.166 1.00 97.25 187 ALA A CA 1
ATOM 1283 C C . ALA A 1 187 ? -20.266 1.174 32.744 1.00 97.25 187 ALA A C 1
ATOM 1285 O O . ALA A 1 187 ? -20.399 2.380 32.988 1.00 97.25 187 ALA A O 1
ATOM 1286 N N . GLU A 1 188 ? -19.216 0.711 32.072 1.00 97.81 188 GLU A N 1
ATOM 1287 C CA . GLU A 1 188 ? -18.153 1.567 31.559 1.00 97.81 188 GLU A CA 1
ATOM 1288 C C . GLU A 1 188 ? -18.452 2.026 30.148 1.00 97.81 188 GLU A C 1
ATOM 1290 O O . GLU A 1 188 ? -18.999 1.324 29.289 1.00 97.81 188 GLU A O 1
ATOM 1295 N N . THR A 1 189 ? -18.000 3.245 29.903 1.00 97.88 189 THR A N 1
ATOM 1296 C CA . THR A 1 189 ? -18.137 3.904 28.623 1.00 97.88 189 THR A CA 1
ATOM 1297 C C . THR A 1 189 ? -16.775 4.345 28.125 1.00 9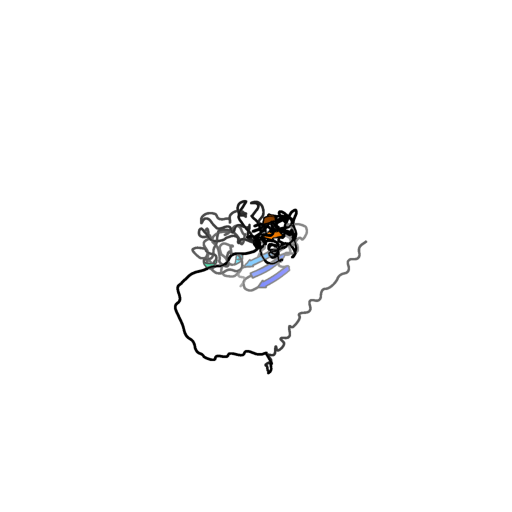7.88 189 THR A C 1
ATOM 1299 O O . THR A 1 189 ? -15.893 4.703 28.907 1.00 97.88 189 THR A O 1
ATOM 1302 N N . CYS A 1 190 ? -16.610 4.321 26.810 1.00 98.19 190 CYS A N 1
ATOM 1303 C CA . CYS A 1 190 ? -15.421 4.822 26.152 1.00 98.19 190 CYS A CA 1
ATOM 1304 C C . CYS A 1 190 ? -15.232 6.307 26.456 1.00 98.19 190 CYS A C 1
ATOM 1306 O O . CYS A 1 190 ? -16.183 7.093 26.419 1.00 98.19 190 CYS A O 1
ATOM 1308 N N . ASP A 1 191 ? -13.987 6.704 26.687 1.00 96.12 191 ASP A N 1
ATOM 1309 C CA . ASP A 1 191 ? -13.600 8.100 26.893 1.00 96.12 191 ASP A CA 1
ATOM 1310 C C . ASP A 1 191 ? -13.411 8.869 25.569 1.00 96.12 191 ASP A C 1
ATOM 1312 O O . ASP A 1 191 ? -13.217 10.085 25.570 1.00 96.12 191 ASP A O 1
ATOM 1316 N N . GLY A 1 192 ? -13.499 8.169 24.433 1.00 95.38 192 GLY A N 1
ATOM 1317 C CA . GLY A 1 192 ? -13.278 8.720 23.099 1.00 95.38 192 GLY A CA 1
ATOM 1318 C C . GLY A 1 192 ? -11.808 8.936 22.739 1.00 95.38 192 GLY A C 1
ATOM 1319 O O . GLY A 1 192 ? -11.534 9.604 21.743 1.00 95.38 192 GLY A O 1
ATOM 1320 N N . ALA A 1 193 ? -10.874 8.416 23.538 1.00 95.06 193 ALA A N 1
ATOM 1321 C CA . ALA A 1 193 ? -9.438 8.613 23.366 1.00 95.06 193 ALA A CA 1
ATOM 1322 C C . ALA A 1 193 ? -8.621 7.316 23.461 1.00 95.06 193 ALA A C 1
ATOM 1324 O O . ALA A 1 193 ? -7.590 7.216 22.797 1.00 95.06 193 ALA A O 1
ATOM 1325 N N . LEU A 1 194 ? -9.047 6.345 24.271 1.00 95.88 194 LEU A N 1
ATOM 1326 C CA . LEU A 1 194 ? -8.354 5.075 24.472 1.00 95.88 194 LEU A CA 1
ATOM 1327 C C . LEU A 1 194 ? -9.088 3.913 23.794 1.00 95.88 194 LEU A C 1
ATOM 1329 O O . LEU A 1 194 ? -10.317 3.847 23.782 1.00 95.88 194 LEU A O 1
ATOM 1333 N N . ALA A 1 195 ? -8.303 2.969 23.268 1.00 96.94 195 ALA A N 1
ATOM 1334 C CA . ALA A 1 195 ? -8.799 1.764 22.603 1.00 96.94 195 ALA A CA 1
ATOM 1335 C C . ALA A 1 195 ? -9.427 0.766 23.584 1.00 96.94 195 ALA A C 1
ATOM 1337 O O . ALA A 1 195 ? -10.357 0.031 23.240 1.00 96.94 195 ALA A O 1
ATOM 1338 N N . ASP A 1 196 ? -8.931 0.745 24.818 1.00 97.31 196 ASP A N 1
ATOM 1339 C CA . ASP A 1 196 ? -9.416 -0.142 25.864 1.00 97.31 196 ASP A CA 1
ATOM 1340 C C . ASP A 1 196 ? -10.595 0.476 26.614 1.00 97.31 196 ASP A C 1
ATOM 1342 O O . ASP A 1 196 ? -10.648 1.680 26.871 1.00 97.31 196 ASP A O 1
ATOM 1346 N N . CYS A 1 197 ? -11.537 -0.380 27.004 1.00 96.94 197 CYS A N 1
ATOM 1347 C CA . CYS A 1 197 ? -12.579 0.007 27.945 1.00 96.94 197 CYS A CA 1
ATOM 1348 C C . CYS A 1 197 ? -11.932 0.336 29.303 1.00 96.94 197 CYS A C 1
ATOM 1350 O O . CYS A 1 197 ? -10.980 -0.353 29.692 1.00 96.94 197 CYS A O 1
ATOM 1352 N N . PRO A 1 198 ? -12.420 1.351 30.039 1.00 96.62 198 PRO A N 1
ATOM 1353 C CA . PRO A 1 198 ? -11.963 1.607 31.398 1.00 96.62 198 PRO A CA 1
ATOM 1354 C C . PRO A 1 198 ? -12.035 0.360 32.285 1.00 96.62 198 PRO A C 1
ATOM 1356 O O . PRO A 1 198 ? -12.798 -0.572 32.028 1.00 96.62 198 PRO A O 1
ATOM 1359 N N . ALA A 1 199 ? -11.219 0.348 33.340 1.00 95.44 199 ALA A N 1
ATOM 1360 C CA . ALA A 1 199 ? -11.248 -0.733 34.314 1.00 95.44 199 ALA A CA 1
ATOM 1361 C C . ALA A 1 199 ? -12.634 -0.844 34.962 1.00 95.44 199 ALA A C 1
ATOM 1363 O O . ALA A 1 199 ? -13.275 0.171 35.229 1.00 95.44 199 ALA A O 1
ATOM 1364 N N . ASP A 1 200 ? -13.021 -2.084 35.245 1.00 95.56 200 ASP A N 1
ATOM 1365 C CA . ASP A 1 200 ? -14.292 -2.436 35.863 1.00 95.56 200 ASP A CA 1
ATOM 1366 C C . ASP A 1 200 ? -14.512 -1.684 37.192 1.00 95.56 200 ASP A C 1
ATOM 1368 O O . ASP A 1 200 ? -13.752 -1.845 38.156 1.00 95.56 200 ASP A O 1
ATOM 1372 N N . ALA A 1 201 ? -15.531 -0.828 37.216 1.00 96.12 201 ALA A N 1
ATOM 1373 C CA . ALA A 1 201 ? -15.875 0.063 38.304 1.00 96.12 201 ALA A CA 1
ATOM 1374 C C . ALA A 1 201 ? -17.143 -0.408 39.023 1.00 96.12 201 ALA A C 1
ATOM 1376 O O . ALA A 1 201 ? -18.190 -0.658 38.431 1.00 96.12 201 ALA A O 1
ATOM 1377 N N . LYS A 1 202 ? -17.079 -0.433 40.354 1.00 96.56 202 LYS A N 1
ATOM 1378 C CA . LYS A 1 202 ? -18.236 -0.716 41.209 1.00 96.56 202 LYS A CA 1
ATOM 1379 C C . LYS A 1 202 ? -18.864 0.569 41.722 1.00 96.56 202 LYS A C 1
ATOM 1381 O O . LYS A 1 202 ? -18.203 1.605 41.844 1.00 96.56 202 LYS A O 1
ATOM 1386 N N . ALA A 1 203 ? -20.151 0.498 42.043 1.00 96.69 203 ALA A N 1
ATOM 1387 C CA . ALA A 1 203 ? -20.858 1.568 42.724 1.00 96.69 203 ALA A CA 1
ATOM 1388 C C . ALA A 1 203 ? -20.124 1.905 44.028 1.00 96.69 203 ALA A C 1
ATOM 1390 O O . ALA A 1 203 ? -19.596 1.021 44.703 1.00 96.69 203 ALA A O 1
ATOM 1391 N N . ALA A 1 204 ? -20.069 3.189 44.388 1.00 97.06 204 ALA A N 1
ATOM 1392 C CA . ALA A 1 204 ? -19.307 3.617 45.555 1.00 97.06 204 ALA A CA 1
ATOM 1393 C C . ALA A 1 204 ? -19.773 2.875 46.826 1.00 97.06 204 ALA A C 1
ATOM 1395 O O . ALA A 1 204 ? -20.981 2.659 46.990 1.00 97.06 204 ALA A O 1
ATOM 1396 N N . PRO A 1 205 ? -18.858 2.517 47.745 1.00 96.88 205 PRO A N 1
ATOM 1397 C CA . PRO A 1 205 ? -19.234 1.866 48.992 1.00 96.88 205 PRO A CA 1
ATOM 1398 C C . PRO A 1 205 ? -20.249 2.726 49.754 1.00 96.88 205 PRO A C 1
ATOM 1400 O O . PRO A 1 205 ? -20.052 3.933 49.914 1.00 96.88 205 PRO A O 1
ATOM 1403 N N . GLY A 1 206 ? -21.344 2.114 50.206 1.00 94.56 206 GLY A N 1
ATOM 1404 C CA . GLY A 1 206 ? -22.461 2.824 50.835 1.00 94.56 206 GLY A CA 1
ATOM 1405 C C . GLY A 1 206 ? -23.569 3.279 49.873 1.00 94.56 206 GLY A C 1
ATOM 1406 O O . GLY A 1 206 ? -24.559 3.841 50.335 1.00 94.56 206 GLY A O 1
ATOM 1407 N N . THR A 1 207 ? -23.446 3.041 48.561 1.00 97.00 207 THR A N 1
ATOM 1408 C CA . THR A 1 207 ? -24.543 3.270 47.600 1.00 97.00 207 THR A CA 1
ATOM 1409 C C . THR A 1 207 ? -25.691 2.317 47.911 1.00 97.00 207 THR A C 1
ATOM 1411 O O . THR A 1 207 ? -25.492 1.108 47.873 1.00 97.00 207 THR A O 1
ATOM 1414 N N . GLU A 1 208 ? -26.875 2.839 48.233 1.00 97.38 208 GLU A N 1
ATOM 1415 C CA . GLU A 1 208 ? -28.056 2.016 48.519 1.00 97.38 208 GLU A CA 1
ATOM 1416 C C . GLU A 1 208 ? -28.454 1.206 47.278 1.00 97.38 208 GLU A C 1
ATOM 1418 O O . GLU A 1 208 ? -28.726 1.773 46.220 1.00 97.38 208 GLU A O 1
ATOM 1423 N N . CYS A 1 209 ? -28.477 -0.119 47.417 1.00 97.12 209 CYS A N 1
ATOM 1424 C CA . CYS A 1 209 ? -28.833 -1.053 46.348 1.00 97.12 209 CYS A CA 1
ATOM 1425 C C . CYS A 1 209 ? -30.148 -1.788 46.614 1.00 97.12 209 CYS A C 1
ATOM 1427 O O . CYS A 1 209 ? -30.793 -2.255 45.673 1.00 97.12 209 CYS A O 1
ATOM 1429 N N . ARG A 1 210 ? -30.597 -1.822 47.873 1.00 96.81 210 ARG A N 1
ATOM 1430 C CA . ARG A 1 210 ? -31.959 -2.200 48.244 1.00 96.81 210 ARG A CA 1
ATOM 1431 C C . ARG A 1 210 ? -32.432 -1.305 49.384 1.00 96.81 210 ARG A C 1
ATOM 1433 O O . ARG A 1 210 ? -31.801 -1.213 50.431 1.00 96.81 210 ARG A O 1
ATOM 1440 N N . ALA A 1 211 ? -33.562 -0.644 49.164 1.00 95.94 211 ALA A N 1
ATOM 1441 C CA . ALA A 1 211 ? -34.201 0.163 50.191 1.00 95.94 211 ALA A CA 1
ATOM 1442 C C . ALA A 1 211 ? -34.802 -0.723 51.292 1.00 95.94 211 ALA A C 1
ATOM 1444 O O . ALA A 1 211 ? -35.330 -1.802 51.015 1.00 95.94 211 ALA A O 1
ATOM 1445 N N . SER A 1 212 ? -34.814 -0.207 52.520 1.00 93.62 212 SER A N 1
ATOM 1446 C CA . SER A 1 212 ? -35.517 -0.831 53.644 1.00 93.62 212 SER A CA 1
ATOM 1447 C C . SER A 1 212 ? -37.038 -0.853 53.410 1.00 93.62 212 SER A C 1
ATOM 1449 O O . SER A 1 212 ? -37.670 0.171 53.140 1.00 93.62 212 SER A O 1
ATOM 1451 N N . ALA A 1 213 ? -37.645 -2.023 53.573 1.00 93.31 213 ALA A N 1
ATOM 1452 C CA . ALA A 1 213 ? -39.075 -2.306 53.545 1.00 93.31 213 ALA A CA 1
ATOM 1453 C C . ALA A 1 213 ? -39.788 -1.978 54.875 1.00 93.31 213 ALA A C 1
ATOM 1455 O O . ALA A 1 213 ? -40.982 -2.253 55.025 1.00 93.31 213 ALA A O 1
ATOM 1456 N N . GLY A 1 214 ? -39.096 -1.371 55.846 1.00 90.25 214 GLY A N 1
ATOM 1457 C CA . GLY A 1 214 ? -39.678 -0.901 57.103 1.00 90.25 214 GLY A CA 1
ATOM 1458 C C . GLY A 1 214 ? -38.714 -0.968 58.286 1.00 90.25 214 GLY A C 1
ATOM 1459 O O . GLY A 1 214 ? -37.573 -1.383 58.171 1.00 90.25 214 GLY A O 1
ATOM 1460 N N . VAL A 1 215 ? -39.188 -0.603 59.481 1.00 91.69 215 VAL A N 1
ATOM 1461 C CA . VAL A 1 215 ? -38.347 -0.533 60.699 1.00 91.69 215 VAL A CA 1
ATOM 1462 C C . VAL A 1 215 ? -37.700 -1.862 61.121 1.00 91.69 215 VAL A C 1
ATOM 1464 O O . VAL A 1 215 ? -36.789 -1.848 61.943 1.00 91.69 215 VAL A O 1
ATOM 1467 N N . CYS A 1 216 ? -38.179 -2.990 60.588 1.00 94.19 216 CYS A N 1
ATOM 1468 C CA . CYS A 1 216 ? -37.634 -4.325 60.840 1.00 94.19 216 CYS A CA 1
ATOM 1469 C C . CYS A 1 216 ? -36.722 -4.843 59.722 1.00 94.19 216 CYS A C 1
ATOM 1471 O O . CYS A 1 216 ? -36.328 -6.006 59.743 1.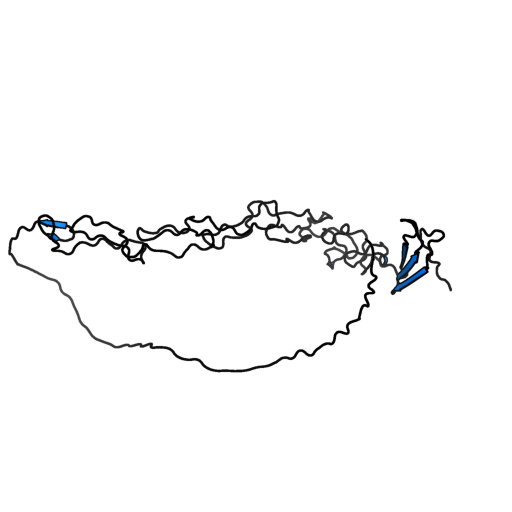00 94.19 216 CYS A O 1
ATOM 1473 N N . ASP A 1 217 ? -36.372 -3.981 58.777 1.00 95.62 217 ASP A N 1
ATOM 1474 C CA . ASP A 1 217 ? -35.605 -4.313 57.591 1.00 95.62 217 ASP A CA 1
ATOM 1475 C C . ASP A 1 217 ? -34.456 -3.316 57.407 1.00 95.62 217 ASP A C 1
ATOM 1477 O O . ASP A 1 217 ? -34.648 -2.106 57.577 1.00 95.62 217 ASP A O 1
ATOM 1481 N N . VAL A 1 218 ? -33.254 -3.797 57.104 1.00 94.38 218 VAL A N 1
ATOM 1482 C CA . VAL A 1 218 ? -32.070 -2.944 56.936 1.00 94.38 218 VAL A CA 1
ATOM 1483 C C . VAL A 1 218 ? -31.884 -2.665 55.453 1.00 94.38 218 VAL A C 1
ATOM 1485 O O . VAL A 1 218 ? -31.947 -3.575 54.654 1.00 94.38 218 VAL A O 1
ATOM 1488 N N . ALA A 1 219 ? -31.642 -1.412 55.066 1.00 95.69 219 ALA A N 1
ATOM 1489 C CA . ALA A 1 219 ? -31.271 -1.116 53.683 1.00 95.69 219 ALA A CA 1
ATOM 1490 C C . ALA A 1 219 ? -29.849 -1.624 53.391 1.00 95.69 219 ALA A C 1
ATOM 1492 O O . ALA A 1 219 ? -28.925 -1.366 54.169 1.00 95.69 219 ALA A O 1
ATOM 1493 N N . GLU A 1 220 ? -29.652 -2.297 52.264 1.00 96.88 220 GLU A N 1
ATOM 1494 C CA . GLU A 1 220 ? -28.348 -2.780 51.829 1.00 96.88 220 GLU A CA 1
ATOM 1495 C C . GLU A 1 220 ? -27.670 -1.756 50.951 1.00 96.88 220 GLU A C 1
ATOM 1497 O O . GLU A 1 220 ? -28.272 -1.028 50.153 1.00 96.88 220 GLU A O 1
ATOM 1502 N N . THR A 1 221 ? -26.354 -1.752 51.089 1.00 97.19 221 THR A N 1
ATOM 1503 C CA . THR A 1 221 ? -25.488 -0.867 50.342 1.00 97.19 221 THR A CA 1
ATOM 1504 C C . THR A 1 221 ? -24.412 -1.674 49.647 1.00 97.19 221 THR A C 1
ATOM 1506 O O . THR A 1 221 ? -23.952 -2.689 50.170 1.00 97.19 221 THR A O 1
ATOM 1509 N N . CYS A 1 222 ? -24.007 -1.206 48.475 1.00 98.00 222 CYS A N 1
ATOM 1510 C CA . CYS A 1 222 ? -22.869 -1.743 47.755 1.00 98.00 222 CYS A CA 1
ATOM 1511 C C . CYS A 1 222 ? -21.614 -1.645 48.623 1.00 98.00 222 CYS A C 1
ATOM 1513 O O . CYS A 1 222 ? -21.393 -0.639 49.306 1.00 98.00 222 CYS A O 1
ATOM 1515 N N . ASP A 1 223 ? -20.771 -2.671 48.573 1.00 95.81 223 ASP A N 1
ATOM 1516 C CA . ASP A 1 223 ? -19.508 -2.719 49.315 1.00 95.81 223 ASP A CA 1
ATOM 1517 C C . ASP A 1 223 ? -18.342 -2.051 48.561 1.00 95.81 223 ASP A C 1
ATOM 1519 O O . ASP A 1 223 ? -17.265 -1.858 49.124 1.00 95.81 223 ASP A O 1
ATOM 1523 N N . GLY A 1 224 ? -18.570 -1.661 47.302 1.00 95.50 224 GLY A N 1
ATOM 1524 C CA . GLY A 1 224 ? -17.563 -1.085 46.413 1.00 95.50 224 GLY A CA 1
ATOM 1525 C C . GLY A 1 224 ? -16.649 -2.110 45.742 1.00 95.50 224 GLY A C 1
ATOM 1526 O O . GLY A 1 224 ? -15.638 -1.716 45.164 1.00 95.50 224 GLY A O 1
ATOM 1527 N N . THR A 1 225 ? -16.968 -3.404 45.828 1.00 95.19 225 THR A N 1
ATOM 1528 C CA . THR A 1 225 ? -16.147 -4.499 45.290 1.00 95.19 225 THR A CA 1
ATOM 1529 C C . THR A 1 225 ? -16.933 -5.581 44.550 1.00 95.19 225 THR A C 1
ATOM 1531 O O . THR A 1 225 ? -16.375 -6.183 43.636 1.00 95.19 225 THR A O 1
ATOM 1534 N N . LEU A 1 226 ? -18.197 -5.822 44.908 1.00 95.38 226 LEU A N 1
ATOM 1535 C CA . LEU A 1 226 ? -19.071 -6.811 44.275 1.00 95.38 226 LEU A CA 1
ATOM 1536 C C . LEU A 1 226 ? -20.087 -6.163 43.327 1.00 95.38 226 LEU A C 1
ATOM 1538 O O . LEU A 1 226 ? -20.525 -5.031 43.533 1.00 95.38 226 LEU A O 1
ATOM 1542 N N . ASP A 1 227 ? -20.479 -6.925 42.306 1.00 96.06 227 ASP A N 1
ATOM 1543 C CA . ASP A 1 227 ? -21.443 -6.513 41.274 1.00 96.06 227 ASP A CA 1
ATOM 1544 C C . ASP A 1 227 ? -22.876 -6.508 41.810 1.00 96.06 227 ASP A C 1
ATOM 1546 O O . ASP A 1 227 ? -23.714 -5.685 41.432 1.00 96.06 227 ASP A O 1
ATOM 1550 N N . ASP A 1 228 ? -23.146 -7.440 42.717 1.00 96.44 228 ASP A N 1
ATOM 1551 C CA . ASP A 1 228 ? -24.450 -7.657 43.313 1.00 96.44 228 ASP A CA 1
ATOM 1552 C C . ASP A 1 228 ? -24.580 -6.939 44.655 1.00 96.44 228 ASP A C 1
ATOM 1554 O O . ASP A 1 228 ? -23.624 -6.774 45.416 1.00 96.44 228 ASP A O 1
ATOM 1558 N N . CYS A 1 229 ? -25.815 -6.552 44.968 1.00 96.44 229 CYS A N 1
ATOM 1559 C CA . CYS A 1 229 ? -26.166 -6.086 46.301 1.00 96.44 229 CYS A CA 1
ATOM 1560 C C . CYS A 1 229 ? -25.961 -7.222 47.317 1.00 96.44 229 CYS A C 1
ATOM 1562 O O . CYS A 1 229 ? -26.293 -8.374 47.006 1.00 96.44 229 CYS A O 1
ATOM 1564 N N . PRO A 1 230 ? -25.469 -6.934 48.535 1.00 95.69 230 PRO A N 1
ATOM 1565 C CA . PRO A 1 230 ? -25.472 -7.910 49.615 1.00 95.69 230 PRO A CA 1
ATOM 1566 C C . PRO A 1 230 ? -26.862 -8.526 49.821 1.00 95.69 230 PRO A C 1
ATOM 1568 O O . PRO A 1 230 ? -27.887 -7.917 49.514 1.00 95.69 230 PRO A O 1
ATOM 1571 N N . GLY A 1 231 ? -26.894 -9.753 50.345 1.00 93.88 231 GLY A N 1
ATOM 1572 C CA . GLY A 1 231 ? -28.154 -10.422 50.663 1.00 93.88 231 GLY A CA 1
ATOM 1573 C C . GLY A 1 231 ? -28.979 -9.643 51.693 1.00 93.88 231 GLY A C 1
ATOM 1574 O O . GLY A 1 231 ? -28.415 -8.966 52.549 1.00 93.88 231 GLY A O 1
ATOM 1575 N N . ASP A 1 232 ? -30.301 -9.797 51.608 1.00 93.69 232 ASP A N 1
ATOM 1576 C CA . ASP A 1 232 ? -31.290 -9.149 52.477 1.00 93.69 232 ASP A CA 1
ATOM 1577 C C . ASP A 1 232 ? -30.994 -9.395 53.971 1.00 93.69 232 ASP A C 1
ATOM 1579 O O . ASP A 1 232 ? -30.960 -10.538 54.447 1.00 93.69 232 ASP A O 1
ATOM 1583 N N . ALA A 1 233 ? -30.745 -8.304 54.690 1.00 93.25 233 ALA A N 1
ATOM 1584 C CA . ALA A 1 233 ? -30.424 -8.245 56.098 1.00 93.25 233 ALA A CA 1
ATOM 1585 C C . ALA A 1 233 ? -31.585 -7.631 56.889 1.00 93.25 233 ALA A C 1
ATOM 1587 O O . ALA A 1 233 ? -32.031 -6.505 56.685 1.00 93.25 233 ALA A O 1
ATOM 1588 N N . GLN A 1 234 ? -32.023 -8.364 57.903 1.00 93.88 234 GLN A N 1
ATOM 1589 C CA . GLN A 1 234 ? -33.117 -7.948 58.770 1.00 93.88 234 GLN A CA 1
ATOM 1590 C C . GLN A 1 234 ? -32.605 -7.092 59.932 1.00 93.88 234 GLN A C 1
ATOM 1592 O O . GLN A 1 234 ? -31.469 -7.253 60.393 1.00 93.88 234 GLN A O 1
ATOM 1597 N N . ALA A 1 235 ? -33.454 -6.203 60.458 1.00 92.38 235 ALA A N 1
ATOM 1598 C CA . ALA A 1 235 ? -33.115 -5.479 61.681 1.00 92.38 235 ALA A CA 1
ATOM 1599 C C . ALA A 1 235 ? -32.956 -6.470 62.852 1.00 92.38 235 ALA A C 1
ATOM 1601 O O . ALA A 1 235 ? -33.659 -7.484 62.885 1.00 92.38 235 ALA A O 1
ATOM 1602 N N . PRO A 1 236 ? -32.085 -6.193 63.843 1.00 93.81 236 PRO A N 1
ATOM 1603 C CA . PRO A 1 236 ? -31.892 -7.089 64.978 1.00 93.81 236 PRO A CA 1
ATOM 1604 C C . PRO A 1 236 ? -33.203 -7.413 65.701 1.00 93.81 236 PRO A C 1
ATOM 1606 O O . PRO A 1 236 ? -34.016 -6.514 65.954 1.00 93.81 236 PRO A O 1
ATOM 1609 N N . ASP A 1 237 ? -33.376 -8.675 66.095 1.00 92.06 237 ASP A N 1
ATOM 1610 C CA . ASP A 1 237 ? -34.516 -9.086 66.913 1.00 92.06 237 ASP A CA 1
ATOM 1611 C C . ASP A 1 237 ? -34.599 -8.221 68.184 1.00 92.06 237 ASP A C 1
ATOM 1613 O O . ASP A 1 237 ? -33.601 -7.977 68.869 1.00 92.06 237 ASP A O 1
ATOM 1617 N N . GLY A 1 238 ? -35.797 -7.724 68.495 1.00 89.31 238 GLY A N 1
ATOM 1618 C CA . GLY A 1 238 ? -36.017 -6.771 69.586 1.00 89.31 238 GLY A CA 1
ATOM 1619 C C . GLY A 1 238 ? -35.991 -5.291 69.180 1.00 89.31 238 GLY A C 1
ATOM 1620 O O . GLY A 1 238 ? -36.321 -4.444 70.013 1.00 89.31 238 GLY A O 1
ATOM 1621 N N . THR A 1 239 ? -35.649 -4.957 67.927 1.00 93.19 239 THR A N 1
ATOM 1622 C CA . THR A 1 239 ? -35.747 -3.579 67.407 1.00 93.19 239 THR A CA 1
ATOM 1623 C C . THR A 1 239 ? -37.188 -3.063 67.570 1.00 93.19 239 THR A C 1
ATOM 1625 O O . THR A 1 239 ? -38.123 -3.751 67.150 1.00 93.19 239 THR A O 1
ATOM 1628 N N . PRO A 1 240 ? -37.417 -1.894 68.205 1.00 92.75 240 PRO A N 1
ATOM 1629 C CA . PRO A 1 240 ? -38.767 -1.387 68.428 1.00 92.75 240 PRO A CA 1
ATOM 1630 C C . PRO A 1 240 ? -39.489 -1.084 67.115 1.00 92.75 240 PRO A C 1
ATOM 1632 O O . PRO A 1 240 ? -38.959 -0.389 66.250 1.00 92.75 240 PRO A O 1
ATOM 1635 N N . CYS A 1 241 ? -40.733 -1.537 67.002 1.00 92.38 241 CYS A N 1
ATOM 1636 C CA . CYS A 1 241 ? -41.589 -1.273 65.853 1.00 92.38 241 CYS A CA 1
ATOM 1637 C C . CYS A 1 241 ? -43.006 -0.880 66.302 1.00 92.38 241 CYS A C 1
ATOM 1639 O O . CYS A 1 241 ? -43.346 -0.948 67.486 1.00 92.38 241 CYS A O 1
ATOM 1641 N N . GLN A 1 242 ? -43.845 -0.414 65.371 1.00 89.38 242 GLN A N 1
ATOM 1642 C CA . GLN A 1 242 ? -45.213 0.028 65.675 1.00 89.38 242 GLN A CA 1
ATOM 1643 C C . GLN A 1 242 ? -46.039 -1.128 66.267 1.00 89.38 242 GLN A C 1
ATOM 1645 O O . GLN A 1 242 ? -46.523 -1.991 65.543 1.00 89.38 242 GLN A O 1
ATOM 1650 N N . GLY A 1 243 ? -46.216 -1.127 67.591 1.00 85.88 243 GLY A N 1
ATOM 1651 C CA . GLY A 1 243 ? -47.016 -2.122 68.309 1.00 85.88 243 GLY A CA 1
ATOM 1652 C C . GLY A 1 243 ? -46.239 -3.308 68.886 1.00 85.88 243 GLY A C 1
ATOM 1653 O O . GLY A 1 243 ? -46.874 -4.174 69.485 1.00 85.88 243 GLY A O 1
ATOM 1654 N N . GLY A 1 244 ? -44.905 -3.350 68.778 1.00 90.81 244 GLY A N 1
ATOM 1655 C CA . GLY A 1 244 ? -44.106 -4.424 69.371 1.00 90.81 244 GLY A CA 1
ATOM 1656 C C . GLY A 1 244 ? -42.623 -4.400 69.004 1.00 90.81 244 GLY A C 1
ATOM 1657 O O . GLY A 1 244 ? -41.987 -3.349 69.094 1.00 90.81 244 GLY A O 1
ATOM 1658 N N . ALA A 1 245 ? -42.067 -5.557 68.644 1.00 93.00 245 ALA A N 1
ATOM 1659 C CA . ALA A 1 245 ? -40.647 -5.718 68.341 1.00 93.00 245 ALA A CA 1
ATOM 1660 C C . ALA A 1 245 ? -40.422 -6.550 67.074 1.00 93.00 245 ALA A C 1
ATOM 1662 O O . ALA A 1 245 ? -41.232 -7.413 66.737 1.00 93.00 245 ALA A O 1
ATOM 1663 N N . CYS A 1 246 ? -39.312 -6.291 66.387 1.00 94.00 246 CYS A N 1
ATOM 1664 C CA . CYS A 1 246 ? -38.904 -7.074 65.230 1.00 94.00 246 CYS A CA 1
ATOM 1665 C C . CYS A 1 246 ? -38.514 -8.499 65.643 1.00 94.00 246 CYS A C 1
ATOM 1667 O O . CYS A 1 246 ? -37.771 -8.667 66.613 1.00 94.00 246 CYS A O 1
ATOM 1669 N N . ILE A 1 247 ? -39.021 -9.498 64.920 1.00 91.88 247 ILE A N 1
ATOM 1670 C CA . ILE A 1 247 ? -38.675 -10.917 65.043 1.00 91.88 247 ILE A CA 1
ATOM 1671 C C . ILE A 1 247 ? -38.554 -11.477 63.626 1.00 91.88 247 ILE A C 1
ATOM 1673 O O . ILE A 1 247 ? -39.522 -11.447 62.866 1.00 91.88 247 ILE A O 1
ATOM 1677 N N . SER A 1 248 ? -37.363 -11.955 63.249 1.00 89.94 248 SER A N 1
ATOM 1678 C CA . SER A 1 248 ? -37.098 -12.514 61.908 1.00 89.94 248 SER A CA 1
ATOM 1679 C C . SER A 1 248 ? -37.563 -11.595 60.759 1.00 89.94 248 SER A C 1
ATOM 1681 O O . SER A 1 248 ? -38.181 -12.047 59.793 1.00 89.94 248 SER A O 1
ATOM 1683 N N . GLY A 1 249 ? -37.313 -10.285 60.890 1.00 88.19 249 GLY A N 1
ATOM 1684 C CA . GLY A 1 249 ? -37.650 -9.264 59.886 1.00 88.19 249 GLY A CA 1
ATOM 1685 C C . GLY A 1 249 ? -39.098 -8.754 59.905 1.00 88.19 249 GLY A C 1
ATOM 1686 O O . GLY A 1 249 ? -39.420 -7.811 59.184 1.00 88.19 249 GLY A O 1
ATOM 1687 N N . ALA A 1 250 ? -39.979 -9.308 60.745 1.00 90.50 250 ALA A N 1
ATOM 1688 C CA . ALA A 1 250 ? -41.372 -8.875 60.865 1.00 90.50 250 ALA A CA 1
ATOM 1689 C C . ALA A 1 250 ? -41.639 -8.144 62.190 1.00 90.50 250 ALA A C 1
ATOM 1691 O O . ALA A 1 250 ? -41.068 -8.484 63.221 1.00 90.50 250 ALA A O 1
ATOM 1692 N N . CYS A 1 251 ? -42.533 -7.149 62.182 1.00 91.19 251 CYS A N 1
ATOM 1693 C CA . CYS A 1 251 ? -42.967 -6.469 63.405 1.00 91.19 251 CYS A CA 1
ATOM 1694 C C . CYS A 1 251 ? -44.050 -7.287 64.119 1.00 91.19 251 CYS A C 1
ATOM 1696 O O . CYS A 1 251 ? -45.194 -7.330 63.663 1.00 91.19 251 CYS A O 1
ATOM 1698 N N . GLU A 1 252 ? -43.712 -7.904 65.250 1.00 90.31 252 GLU A N 1
ATOM 1699 C CA . GLU A 1 252 ? -44.647 -8.709 66.035 1.00 90.31 252 GLU A CA 1
ATOM 1700 C C . GLU A 1 252 ? -45.123 -7.966 67.288 1.00 90.31 252 GLU A C 1
ATOM 1702 O O . GLU A 1 252 ? -44.331 -7.387 68.034 1.00 90.31 252 GLU A O 1
ATOM 1707 N N . SER A 1 253 ? -46.438 -7.979 67.542 1.00 82.00 253 SER A N 1
ATOM 1708 C CA . SER A 1 253 ? -47.039 -7.287 68.686 1.00 82.00 253 SER A CA 1
ATOM 1709 C C . SER A 1 253 ? -46.862 -8.075 69.983 1.00 82.00 253 SER A C 1
ATOM 1711 O O . SER A 1 253 ? -47.400 -9.170 70.137 1.00 82.00 253 SER A O 1
ATOM 1713 N N . GLY A 1 254 ? -46.142 -7.508 70.951 1.00 66.38 254 GLY A N 1
ATOM 1714 C CA . GLY A 1 254 ? -45.881 -8.162 72.230 1.00 66.38 254 GLY A CA 1
ATOM 1715 C C . GLY A 1 254 ? -47.131 -8.267 73.106 1.00 66.38 254 GLY A C 1
ATOM 1716 O O . GLY A 1 254 ? -47.455 -7.338 73.842 1.00 66.38 254 GLY A O 1
ATOM 1717 N N . THR A 1 255 ? -47.796 -9.422 73.123 1.00 52.34 255 THR A N 1
ATOM 1718 C CA . THR A 1 255 ? -48.562 -9.839 74.305 1.00 52.34 255 THR A CA 1
ATOM 1719 C C . THR A 1 255 ? -47.616 -10.579 75.239 1.00 52.34 255 THR A C 1
ATOM 1721 O O . THR A 1 255 ? -47.305 -11.749 75.025 1.00 52.34 255 THR A O 1
ATOM 1724 N N . GLY A 1 256 ? -47.131 -9.894 76.276 1.00 53.00 256 GLY A N 1
ATOM 1725 C CA . GLY A 1 256 ? -46.398 -10.546 77.357 1.00 53.00 256 GLY A CA 1
ATOM 1726 C C . GLY A 1 256 ? -47.238 -11.660 77.990 1.00 53.00 256 GLY A C 1
ATOM 1727 O O . GLY A 1 256 ? -48.357 -11.421 78.441 1.00 53.00 256 GLY A O 1
ATOM 1728 N N . GLY A 1 257 ? -46.684 -12.869 78.040 1.00 45.09 257 GLY A N 1
ATOM 1729 C CA . GLY A 1 257 ? -47.270 -14.016 78.724 1.00 45.09 257 GLY A CA 1
ATOM 1730 C C . GLY A 1 257 ? -46.208 -15.068 79.028 1.00 45.09 257 GLY A C 1
ATOM 1731 O O . GLY A 1 257 ? -45.780 -15.806 78.149 1.00 45.09 257 GLY A O 1
ATOM 1732 N N . SER A 1 258 ? -45.762 -15.107 80.279 1.00 55.34 258 SER A N 1
ATOM 1733 C CA . SER A 1 258 ? -44.787 -16.059 80.811 1.00 55.34 258 SER A CA 1
ATOM 1734 C C . SER A 1 258 ? -45.266 -17.520 80.780 1.00 55.34 258 SER A C 1
ATOM 1736 O O . SER A 1 258 ? -46.358 -17.811 81.257 1.00 55.34 258 SER A O 1
ATOM 1738 N N . GLY A 1 259 ? -44.356 -18.435 80.421 1.00 50.72 259 GLY A N 1
ATOM 1739 C CA . GLY A 1 259 ? -44.142 -19.702 81.140 1.00 50.72 259 GLY A CA 1
ATOM 1740 C C . GLY A 1 259 ? -44.676 -21.003 80.520 1.00 50.72 259 GLY A C 1
ATOM 1741 O O . GLY A 1 259 ? -45.872 -21.160 80.308 1.00 50.72 259 GLY A O 1
ATOM 1742 N N . GLY A 1 260 ? -43.786 -21.997 80.378 1.00 41.59 260 GLY A N 1
ATOM 1743 C CA . GLY A 1 260 ? -44.144 -23.418 80.260 1.00 41.59 260 GLY A CA 1
ATOM 1744 C C . GLY A 1 260 ? -43.054 -24.274 79.611 1.00 41.59 260 GLY A C 1
ATOM 1745 O O . GLY A 1 260 ? -42.900 -24.242 78.398 1.00 41.59 260 GLY A O 1
ATOM 1746 N N . GLY A 1 261 ? -42.282 -25.015 80.412 1.00 49.75 261 GLY A N 1
ATOM 1747 C CA . GLY A 1 261 ? -41.256 -25.951 79.936 1.00 49.75 261 GLY A CA 1
ATOM 1748 C C . GLY A 1 261 ? -41.768 -27.362 79.605 1.00 49.75 261 GLY A C 1
ATOM 1749 O O . GLY A 1 261 ? -42.966 -27.625 79.662 1.00 49.75 261 GLY A O 1
ATOM 1750 N N . SER A 1 262 ? -40.784 -28.249 79.364 1.00 47.97 262 SER A N 1
ATOM 1751 C CA . SER A 1 262 ? -40.838 -29.707 79.089 1.00 47.97 262 SER A CA 1
ATOM 1752 C C . SER A 1 262 ? -41.071 -30.074 77.614 1.00 47.97 262 SER A C 1
ATOM 1754 O O . SER A 1 262 ? -42.052 -29.652 77.029 1.00 47.97 262 SER A O 1
ATOM 1756 N N . GLY A 1 263 ? -40.273 -30.887 76.915 1.00 44.66 263 GLY A N 1
ATOM 1757 C CA . GLY A 1 263 ? -39.098 -31.710 77.216 1.00 44.66 263 GLY A CA 1
ATOM 1758 C C . GLY A 1 263 ? -39.024 -32.861 76.186 1.00 44.66 263 GLY A C 1
ATOM 1759 O O . GLY A 1 263 ? -40.068 -33.303 75.720 1.00 44.66 263 GLY A O 1
ATOM 1760 N N . GLY A 1 264 ? -37.824 -33.378 75.873 1.00 43.16 264 GLY A N 1
ATOM 1761 C CA . GLY A 1 264 ? -37.642 -34.789 75.470 1.00 43.16 264 GLY A CA 1
ATOM 1762 C C . GLY A 1 264 ? -36.990 -35.124 74.113 1.00 43.16 264 GLY A C 1
ATOM 1763 O O . GLY A 1 264 ? -37.693 -35.206 73.117 1.00 43.16 264 GLY A O 1
ATOM 1764 N N . GLY A 1 265 ? -35.694 -35.492 74.164 1.00 43.50 265 GLY A N 1
ATOM 1765 C CA . GLY A 1 265 ? -35.041 -36.601 73.422 1.00 43.50 265 GLY A CA 1
ATOM 1766 C C . GLY A 1 265 ? -34.746 -36.431 71.921 1.00 43.50 265 GLY A C 1
ATOM 1767 O O . GLY A 1 265 ? -35.466 -35.745 71.221 1.00 43.50 265 GLY A O 1
ATOM 1768 N N . SER A 1 266 ? -33.749 -37.050 71.284 1.00 48.69 266 SER A N 1
ATOM 1769 C CA . SER A 1 266 ? -32.621 -37.930 71.638 1.00 48.69 266 SER A CA 1
ATOM 1770 C C . SER A 1 266 ? -31.807 -38.114 70.341 1.00 48.69 266 SER A C 1
ATOM 1772 O O . SER A 1 266 ? -32.416 -38.197 69.279 1.00 48.69 266 SER A O 1
ATOM 1774 N N . GLY A 1 267 ? -30.480 -38.281 70.399 1.00 39.75 267 GLY A N 1
ATOM 1775 C CA . GLY A 1 267 ? -29.712 -38.821 69.262 1.00 39.75 267 GLY A CA 1
ATOM 1776 C C . GLY A 1 267 ? -28.286 -38.295 69.155 1.00 39.75 267 GLY A C 1
ATOM 1777 O O . GLY A 1 267 ? -28.029 -37.337 68.438 1.00 39.75 267 GLY A O 1
ATOM 1778 N N . GLY A 1 268 ? -27.362 -38.925 69.882 1.00 42.03 268 GLY A N 1
ATOM 1779 C CA . GLY A 1 268 ? -25.924 -38.683 69.765 1.00 42.03 268 GLY A CA 1
ATOM 1780 C C . GLY A 1 268 ? -25.228 -39.601 68.756 1.00 42.03 268 GLY A C 1
ATOM 1781 O O . GLY A 1 268 ? -25.802 -40.599 68.326 1.00 42.03 268 GLY A O 1
ATOM 1782 N N . SER A 1 269 ? -23.977 -39.253 68.438 1.00 46.19 269 SER A N 1
ATOM 1783 C CA . SER A 1 269 ? -22.774 -40.090 68.200 1.00 46.19 269 SER A CA 1
ATOM 1784 C C . SER A 1 269 ? -21.715 -39.133 67.627 1.00 46.19 269 SER A C 1
ATOM 1786 O O . SER A 1 269 ? -21.956 -38.541 66.586 1.00 46.19 269 SER A O 1
ATOM 1788 N N . GLY A 1 270 ? -20.664 -38.739 68.354 1.00 37.47 270 GLY A N 1
ATOM 1789 C CA . GLY A 1 270 ? -19.445 -39.527 68.599 1.00 37.47 270 GLY A CA 1
ATOM 1790 C C . GLY A 1 270 ? -18.402 -39.148 67.531 1.00 37.47 270 GLY A C 1
ATOM 1791 O O . GLY A 1 270 ? -18.742 -39.088 66.364 1.00 37.47 270 GLY A O 1
ATOM 1792 N N . GLY A 1 271 ? -17.139 -38.837 67.794 1.00 35.31 271 GLY A N 1
ATOM 1793 C CA . GLY A 1 271 ? -16.351 -38.744 69.008 1.00 35.31 271 GLY A CA 1
ATOM 1794 C C . GLY A 1 271 ? -14.883 -38.535 68.605 1.00 35.31 271 GLY A C 1
ATOM 1795 O O . GLY A 1 271 ? -14.453 -39.046 67.579 1.00 35.31 271 GLY A O 1
ATOM 1796 N N . GLY A 1 272 ? -14.126 -37.846 69.459 1.00 37.75 272 GLY A N 1
ATOM 1797 C CA . GLY A 1 272 ? -12.711 -38.142 69.707 1.00 37.75 272 GLY A CA 1
ATOM 1798 C C . GLY A 1 272 ? -11.629 -37.477 68.833 1.00 37.75 272 GLY A C 1
ATOM 1799 O O . GLY A 1 272 ? -11.911 -37.043 67.726 1.00 37.75 272 GLY A O 1
ATOM 1800 N N . PRO A 1 273 ? -10.394 -37.359 69.371 1.00 63.94 273 PRO A N 1
ATOM 1801 C CA . PRO A 1 273 ? -9.541 -36.178 69.201 1.00 63.94 273 PRO A CA 1
ATOM 1802 C C . PRO A 1 273 ? -8.109 -36.500 68.691 1.00 63.94 273 PRO A C 1
ATOM 1804 O O . PRO A 1 273 ? -7.838 -37.622 68.289 1.00 63.94 273 PRO A O 1
ATOM 1807 N N . ILE A 1 274 ? -7.225 -35.497 68.834 1.00 41.12 274 ILE A N 1
ATOM 1808 C CA . ILE A 1 274 ? -5.742 -35.458 68.923 1.00 41.12 274 ILE A CA 1
ATOM 1809 C C . ILE A 1 274 ? -4.882 -35.128 67.675 1.00 41.12 274 ILE A C 1
ATOM 1811 O O . ILE A 1 274 ? -4.769 -35.915 66.749 1.00 41.12 274 ILE A O 1
ATOM 1815 N N . ALA A 1 275 ? -4.241 -33.947 67.786 1.00 38.75 275 ALA A N 1
ATOM 1816 C CA . ALA A 1 275 ? -2.846 -33.546 67.503 1.00 38.75 275 ALA A CA 1
ATOM 1817 C C . ALA A 1 275 ? -2.174 -33.855 66.145 1.00 38.75 275 ALA A C 1
ATOM 1819 O O . ALA A 1 275 ? -2.029 -35.010 65.779 1.00 38.75 275 ALA A O 1
ATOM 1820 N N . GLU A 1 276 ? -1.611 -32.836 65.478 1.00 34.78 276 GLU A N 1
ATOM 1821 C CA . GLU A 1 276 ? -0.182 -32.450 65.564 1.00 34.78 276 GLU A CA 1
ATOM 1822 C C . GLU A 1 276 ? 0.173 -31.291 64.599 1.00 34.78 276 GLU A C 1
ATOM 1824 O O . GLU A 1 276 ? -0.349 -31.198 63.494 1.00 34.78 276 GLU A O 1
ATOM 1829 N N . GLU A 1 277 ? 1.034 -30.399 65.103 1.00 44.16 277 GLU A N 1
ATOM 1830 C CA . GLU A 1 277 ? 2.166 -29.659 64.502 1.00 44.16 277 GLU A CA 1
ATOM 1831 C C . GLU A 1 277 ? 2.328 -29.481 62.968 1.00 44.16 277 GLU A C 1
ATOM 1833 O O . GLU A 1 277 ? 2.272 -30.421 62.180 1.00 44.16 277 GLU A O 1
ATOM 1838 N N . GLY A 1 278 ? 2.741 -28.258 62.588 1.00 40.56 278 GLY A N 1
ATOM 1839 C CA . GLY A 1 278 ? 3.351 -27.889 61.296 1.00 40.56 278 GLY A CA 1
ATOM 1840 C C . GLY A 1 278 ? 2.718 -26.618 60.706 1.00 40.56 278 GLY A C 1
ATOM 1841 O O . GLY A 1 278 ? 1.630 -26.675 60.157 1.00 40.56 278 GLY A O 1
ATOM 1842 N N . GLY A 1 279 ? 3.262 -25.401 60.789 1.00 38.72 279 GLY A N 1
ATOM 1843 C CA . GLY A 1 279 ? 4.661 -24.993 60.851 1.00 38.72 279 GLY A CA 1
ATOM 1844 C C . GLY A 1 279 ? 5.196 -24.729 59.441 1.00 38.72 279 GLY A C 1
ATOM 1845 O O . GLY A 1 279 ? 5.777 -25.631 58.858 1.00 38.72 279 GLY A O 1
ATOM 1846 N N . CYS A 1 280 ? 5.019 -23.507 58.916 1.00 34.28 280 CYS A N 1
ATOM 1847 C CA . CYS A 1 280 ? 5.914 -22.906 57.918 1.00 34.28 280 CYS A CA 1
ATOM 1848 C C . CYS A 1 280 ? 5.769 -21.372 57.902 1.00 34.28 280 CYS A C 1
ATOM 1850 O O . CYS A 1 280 ? 4.853 -20.806 57.310 1.00 34.28 280 CYS A O 1
ATOM 1852 N N . ASP A 1 281 ? 6.718 -20.734 58.585 1.00 44.50 281 ASP A N 1
ATOM 1853 C CA . ASP A 1 281 ? 7.177 -19.357 58.399 1.00 44.50 281 ASP A CA 1
ATOM 1854 C C . ASP A 1 281 ? 7.522 -19.059 56.932 1.00 44.50 281 ASP A C 1
ATOM 1856 O O . ASP A 1 281 ? 8.124 -19.901 56.268 1.00 44.50 281 ASP A O 1
ATOM 1860 N N . CYS A 1 282 ? 7.294 -17.819 56.489 1.00 32.38 282 CYS A N 1
ATOM 1861 C CA . CYS A 1 282 ? 8.167 -17.134 55.529 1.00 32.38 282 CYS A CA 1
ATOM 1862 C C . CYS A 1 282 ? 8.117 -15.621 55.782 1.00 32.38 282 CYS A C 1
ATOM 1864 O O . CYS A 1 282 ? 7.121 -14.942 55.537 1.00 32.38 282 CYS A O 1
ATOM 1866 N N . ARG A 1 283 ? 9.235 -15.105 56.289 1.00 36.75 283 ARG A N 1
ATOM 1867 C CA . ARG A 1 283 ? 9.502 -13.713 56.648 1.00 36.75 283 ARG A CA 1
ATOM 1868 C C . ARG A 1 283 ? 10.470 -13.122 55.611 1.00 36.75 283 ARG A C 1
ATOM 1870 O O . ARG A 1 283 ? 11.435 -13.786 55.268 1.00 36.75 283 ARG A O 1
ATOM 1877 N N . ALA A 1 284 ? 10.190 -11.888 55.182 1.00 34.69 284 ALA A N 1
ATOM 1878 C CA . ALA A 1 284 ? 11.069 -10.803 54.701 1.00 34.69 284 ALA A CA 1
ATOM 1879 C C . ALA A 1 284 ? 12.313 -11.060 53.796 1.00 34.69 284 ALA A C 1
ATOM 1881 O O . ALA A 1 284 ? 13.143 -11.929 54.031 1.00 34.69 284 ALA A O 1
ATOM 1882 N N . ALA A 1 285 ? 12.490 -10.138 52.834 1.00 37.91 285 ALA A N 1
ATOM 1883 C CA . ALA A 1 285 ? 13.681 -9.884 52.000 1.00 37.91 285 ALA A CA 1
ATOM 1884 C C . ALA A 1 285 ? 14.995 -9.708 52.805 1.00 37.91 285 ALA A C 1
ATOM 1886 O O . ALA A 1 285 ? 14.919 -9.358 53.988 1.00 37.91 285 ALA A O 1
ATOM 1887 N N . PRO A 1 286 ? 16.202 -9.877 52.201 1.00 45.84 286 PRO A N 1
ATOM 1888 C CA . PRO A 1 286 ? 16.865 -8.758 51.485 1.00 45.84 286 PRO A CA 1
ATOM 1889 C C . PRO A 1 286 ? 17.893 -9.131 50.370 1.00 45.84 286 PRO A C 1
ATOM 1891 O O . PRO A 1 286 ? 18.381 -10.251 50.296 1.00 45.84 286 PRO A O 1
ATOM 1894 N N . GLY A 1 287 ? 18.324 -8.121 49.591 1.00 33.06 287 GLY A N 1
ATOM 1895 C CA . GLY A 1 287 ? 19.754 -7.886 49.284 1.00 33.06 287 GLY A CA 1
ATOM 1896 C C . GLY A 1 287 ? 20.382 -8.426 47.982 1.00 33.06 287 GLY A C 1
ATOM 1897 O O . GLY A 1 287 ? 20.708 -9.599 47.867 1.00 33.06 287 GLY A O 1
ATOM 1898 N N . THR A 1 288 ? 20.710 -7.505 47.067 1.00 37.34 288 THR A N 1
ATOM 1899 C CA . THR A 1 288 ? 21.822 -7.561 46.078 1.00 37.34 288 THR A CA 1
ATOM 1900 C C . THR A 1 288 ? 23.198 -7.631 46.782 1.00 37.34 288 THR A C 1
ATOM 1902 O O . THR A 1 288 ? 23.256 -7.110 47.902 1.00 37.34 288 THR A O 1
ATOM 1905 N N . PRO A 1 289 ? 24.323 -8.137 46.197 1.00 46.62 289 PRO A N 1
ATOM 1906 C CA . PRO A 1 289 ? 25.132 -7.375 45.205 1.00 46.62 289 PRO A CA 1
ATOM 1907 C C . PRO A 1 289 ? 26.061 -8.195 44.247 1.00 46.62 289 PRO A C 1
ATOM 1909 O O . PRO A 1 289 ? 26.139 -9.416 44.331 1.00 46.62 289 PRO A O 1
ATOM 1912 N N . SER A 1 290 ? 26.859 -7.461 43.438 1.00 34.16 290 SER A N 1
ATOM 1913 C CA . SER A 1 290 ? 28.102 -7.847 42.704 1.00 34.16 290 SER A CA 1
ATOM 1914 C C . SER A 1 290 ? 27.923 -8.378 41.264 1.00 34.16 290 SER A C 1
ATOM 1916 O O . SER A 1 290 ? 27.083 -9.233 41.041 1.00 34.16 290 SER A O 1
ATOM 1918 N N . GLY A 1 291 ? 28.658 -7.990 40.207 1.00 31.25 291 GLY A N 1
ATOM 1919 C CA . GLY A 1 291 ? 29.806 -7.091 40.017 1.00 31.25 291 GLY A CA 1
ATOM 1920 C C . GLY A 1 291 ? 30.658 -7.516 38.788 1.00 31.25 291 GLY A C 1
ATOM 1921 O O . GLY A 1 291 ? 31.232 -8.595 38.830 1.00 31.25 291 GLY A O 1
ATOM 1922 N N . SER A 1 292 ? 30.787 -6.627 37.776 1.00 31.62 292 SER A N 1
ATOM 1923 C CA . SER A 1 292 ? 31.962 -6.378 36.872 1.00 31.62 292 SER A CA 1
ATOM 1924 C C . SER A 1 292 ? 32.431 -7.446 35.828 1.00 31.62 292 SER A C 1
ATOM 1926 O O . SER A 1 292 ? 32.092 -8.612 35.979 1.00 31.62 292 SER A O 1
ATOM 1928 N N . PRO A 1 293 ? 33.379 -7.161 34.880 1.00 44.59 293 PRO A N 1
ATOM 1929 C CA . PRO A 1 293 ? 33.497 -6.067 33.874 1.00 44.59 293 PRO A CA 1
ATOM 1930 C C . PRO A 1 293 ? 33.991 -6.486 32.433 1.00 44.59 293 PRO A C 1
ATOM 1932 O O . PRO A 1 293 ? 34.682 -7.486 32.291 1.00 44.59 293 PRO A O 1
ATOM 1935 N N . GLY A 1 294 ? 33.778 -5.616 31.412 1.00 30.28 294 GLY A N 1
ATOM 1936 C CA . GLY A 1 294 ? 34.591 -5.389 30.165 1.00 30.28 294 GLY A CA 1
ATOM 1937 C C . GLY A 1 294 ? 34.675 -6.492 29.075 1.00 30.28 294 GLY A C 1
ATOM 1938 O O . GLY A 1 294 ? 34.300 -7.618 29.377 1.00 30.28 294 GLY A O 1
ATOM 1939 N N . PRO A 1 295 ? 35.187 -6.250 27.827 1.00 44.28 295 PRO A N 1
ATOM 1940 C CA . PRO A 1 295 ? 35.892 -5.079 27.238 1.00 44.28 295 PRO A CA 1
ATOM 1941 C C . PRO A 1 295 ? 35.217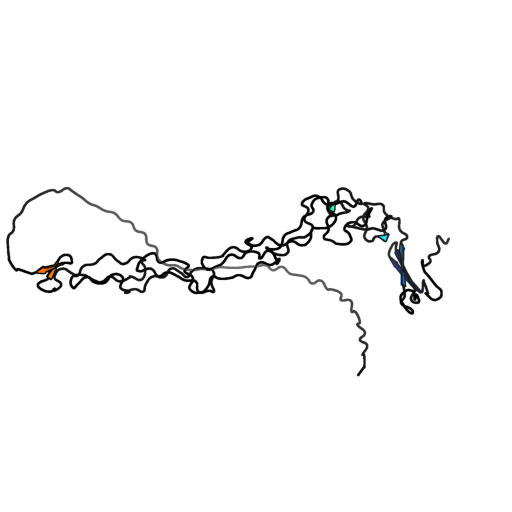 -4.487 25.954 1.00 44.28 295 PRO A C 1
ATOM 1943 O O . PRO A 1 295 ? 34.408 -5.136 25.307 1.00 44.28 295 PRO A O 1
ATOM 1946 N N . LEU A 1 296 ? 35.348 -3.193 25.615 1.00 33.88 296 LEU A N 1
ATOM 1947 C CA . LEU A 1 296 ? 36.417 -2.533 24.826 1.00 33.88 296 LEU A CA 1
ATOM 1948 C C . LEU A 1 296 ? 36.751 -3.197 23.468 1.00 33.88 296 LEU A C 1
ATOM 1950 O O . LEU A 1 296 ? 37.631 -4.049 23.394 1.00 33.88 296 LEU A O 1
ATOM 1954 N N . LEU A 1 297 ? 36.125 -2.711 22.385 1.00 36.66 297 LEU A N 1
ATOM 1955 C CA . LEU A 1 297 ? 36.593 -2.892 21.005 1.00 36.66 297 LEU A CA 1
ATOM 1956 C C . LEU A 1 297 ? 36.714 -1.522 20.321 1.00 36.66 297 LEU A C 1
ATOM 1958 O O . LEU A 1 297 ? 35.750 -0.763 20.238 1.00 36.66 297 LEU A O 1
ATOM 1962 N N . GLY A 1 298 ? 37.935 -1.196 19.899 1.00 33.44 298 GLY A N 1
ATOM 1963 C CA . GLY A 1 298 ? 38.289 0.060 19.250 1.00 33.44 298 GLY A CA 1
ATOM 1964 C C . GLY A 1 298 ? 37.942 0.081 17.764 1.00 33.44 298 GLY A C 1
ATOM 1965 O O . GLY A 1 298 ? 38.117 -0.909 17.059 1.00 33.44 298 GLY A O 1
ATOM 1966 N N . LEU A 1 299 ? 37.516 1.247 17.284 1.00 35.41 299 LEU A N 1
ATOM 1967 C CA . LEU A 1 299 ? 37.462 1.574 15.864 1.00 35.41 299 LEU A CA 1
ATOM 1968 C C . LEU A 1 299 ? 38.632 2.501 15.533 1.00 35.41 299 LEU A C 1
ATOM 1970 O O . LEU A 1 299 ? 38.669 3.663 15.939 1.00 35.41 299 LEU A O 1
ATOM 1974 N N . LEU A 1 300 ? 39.610 1.939 14.818 1.00 35.28 300 LEU A N 1
ATOM 1975 C CA . LEU A 1 300 ? 40.645 2.685 14.116 1.00 35.28 300 LEU A CA 1
ATOM 1976 C C . LEU A 1 300 ? 40.010 3.508 12.991 1.00 35.28 300 LEU A C 1
ATOM 1978 O O . LEU A 1 300 ? 39.150 3.027 12.255 1.00 35.28 300 LEU A O 1
ATOM 1982 N N . GLY A 1 301 ? 40.480 4.746 12.852 1.00 34.44 301 GLY A N 1
ATOM 1983 C CA . GLY A 1 301 ? 40.082 5.652 11.788 1.00 34.44 301 GLY A CA 1
ATOM 1984 C C . GLY A 1 301 ? 40.562 5.210 10.406 1.00 34.44 301 GLY A C 1
ATOM 1985 O O . GLY A 1 301 ? 41.709 4.800 10.227 1.00 34.44 301 GLY A O 1
ATOM 1986 N N . LEU A 1 302 ? 39.690 5.388 9.414 1.00 38.59 302 LEU A N 1
ATOM 1987 C CA . LEU A 1 302 ? 40.073 5.549 8.017 1.00 38.59 302 LEU A CA 1
ATOM 1988 C C . LEU A 1 302 ? 39.937 7.029 7.651 1.00 38.59 302 LEU A C 1
ATOM 1990 O O . LEU A 1 302 ? 38.857 7.612 7.725 1.00 38.59 302 LEU A O 1
ATOM 1994 N N . GLY A 1 303 ? 41.058 7.636 7.263 1.00 34.16 303 GLY A N 1
ATOM 1995 C CA . GLY A 1 303 ? 41.092 8.972 6.687 1.00 34.16 303 GLY A CA 1
ATOM 1996 C C . GLY A 1 303 ? 40.475 8.968 5.291 1.00 34.16 303 GLY A C 1
ATOM 1997 O O . GLY A 1 303 ? 41.026 8.371 4.369 1.00 34.16 303 GLY A O 1
ATOM 1998 N N . LEU A 1 304 ? 39.350 9.665 5.134 1.00 33.03 304 LEU A N 1
ATOM 1999 C CA . LEU A 1 304 ? 38.816 10.034 3.827 1.00 33.03 304 LEU A CA 1
ATOM 2000 C C . LEU A 1 304 ? 39.588 11.246 3.292 1.00 33.03 304 LEU A C 1
ATOM 2002 O O . LEU A 1 304 ? 39.552 12.343 3.852 1.00 33.03 304 LEU A O 1
ATOM 2006 N N . LEU A 1 305 ? 40.282 11.029 2.179 1.00 32.72 305 LEU A N 1
ATOM 2007 C CA . LEU A 1 305 ? 40.924 12.054 1.371 1.00 32.72 305 LEU A CA 1
ATOM 2008 C C . LEU A 1 305 ? 39.828 12.856 0.643 1.00 32.72 305 LEU A C 1
ATOM 2010 O O . LEU A 1 305 ? 39.306 12.435 -0.386 1.00 32.72 305 LEU A O 1
ATOM 2014 N N . ALA A 1 306 ? 39.435 14.004 1.197 1.00 31.78 306 ALA A N 1
ATOM 2015 C CA . ALA A 1 306 ? 38.464 14.894 0.569 1.00 31.78 306 ALA A CA 1
ATOM 2016 C C . ALA A 1 306 ? 39.088 15.630 -0.635 1.00 31.78 306 ALA A C 1
ATOM 2018 O O . ALA A 1 306 ? 39.900 16.546 -0.469 1.00 31.78 306 ALA A O 1
ATOM 2019 N N . LEU A 1 307 ? 38.672 15.263 -1.853 1.00 33.88 307 LEU A N 1
ATOM 2020 C CA . LEU A 1 307 ? 38.865 16.072 -3.059 1.00 33.88 307 LEU A CA 1
ATOM 2021 C C . LEU A 1 307 ? 38.117 17.405 -2.892 1.00 33.88 307 LEU A C 1
ATOM 2023 O O . LEU A 1 307 ? 36.888 17.471 -2.963 1.00 33.88 307 LEU A O 1
ATOM 2027 N N . ARG A 1 308 ? 38.865 18.493 -2.688 1.00 32.12 308 ARG A N 1
ATOM 2028 C CA . ARG A 1 308 ? 38.327 19.857 -2.718 1.00 32.12 308 ARG A CA 1
ATOM 2029 C C . ARG A 1 308 ? 37.846 20.197 -4.130 1.00 32.12 308 ARG A C 1
ATOM 2031 O O . ARG A 1 308 ? 38.647 20.554 -4.989 1.00 32.12 308 ARG A O 1
ATOM 2038 N N . HIS A 1 309 ? 36.533 20.179 -4.338 1.00 31.95 309 HIS A N 1
ATOM 2039 C CA . HIS A 1 309 ? 35.899 20.926 -5.421 1.00 31.95 309 HIS A CA 1
ATOM 2040 C C . HIS A 1 309 ? 36.025 22.426 -5.125 1.00 31.95 309 HIS A C 1
ATOM 2042 O O . HIS A 1 309 ? 35.423 22.939 -4.180 1.00 31.95 309 HIS A O 1
ATOM 2048 N N . ARG A 1 310 ? 36.810 23.151 -5.930 1.00 33.19 310 ARG A N 1
ATOM 2049 C CA . ARG A 1 310 ? 36.723 24.615 -5.985 1.00 33.19 310 ARG A CA 1
ATOM 2050 C C . ARG A 1 310 ? 35.425 24.973 -6.709 1.00 33.19 310 ARG A C 1
ATOM 2052 O O . ARG A 1 310 ? 35.357 24.876 -7.928 1.00 33.19 310 ARG A O 1
ATOM 2059 N N . ARG A 1 311 ? 34.398 25.392 -5.966 1.00 34.94 311 ARG A N 1
ATOM 2060 C CA . ARG A 1 311 ? 33.273 26.136 -6.544 1.00 34.94 311 ARG A CA 1
ATOM 2061 C C . ARG A 1 311 ? 33.735 27.573 -6.781 1.00 34.94 311 ARG A C 1
ATOM 2063 O O . ARG A 1 311 ? 33.950 28.318 -5.828 1.00 34.94 311 ARG A O 1
ATOM 2070 N N . SER A 1 312 ? 33.910 27.940 -8.045 1.00 33.78 312 SER A N 1
ATOM 2071 C CA . SER A 1 312 ? 34.002 29.336 -8.471 1.00 33.78 312 SER A CA 1
ATOM 2072 C C . SER A 1 312 ? 32.613 29.960 -8.366 1.00 33.78 312 SER A C 1
ATOM 2074 O O . SER A 1 312 ? 31.715 29.612 -9.126 1.00 33.78 312 SER A O 1
ATOM 2076 N N . ALA A 1 313 ? 32.426 30.855 -7.399 1.00 33.56 313 ALA A N 1
ATOM 2077 C CA . ALA A 1 313 ? 31.262 31.727 -7.336 1.00 33.56 313 ALA A CA 1
ATOM 2078 C C . ALA A 1 313 ? 31.510 32.943 -8.241 1.00 33.56 313 ALA A C 1
ATOM 2080 O O . ALA A 1 313 ? 32.431 33.722 -7.997 1.00 33.56 313 ALA A O 1
ATOM 2081 N N . ALA A 1 314 ? 30.694 33.094 -9.283 1.00 37.59 314 ALA A N 1
ATOM 2082 C CA . ALA A 1 314 ? 30.548 34.343 -10.021 1.00 37.59 314 ALA A CA 1
ATOM 2083 C C . ALA A 1 314 ? 29.397 35.156 -9.394 1.00 37.59 314 ALA A C 1
ATOM 2085 O O . ALA A 1 314 ? 28.328 34.585 -9.160 1.00 37.59 314 ALA A O 1
ATOM 2086 N N . PRO A 1 315 ? 29.564 36.460 -9.117 1.00 39.78 315 PRO A N 1
ATOM 2087 C CA . PRO A 1 315 ? 28.463 37.304 -8.674 1.00 39.78 315 PRO A CA 1
ATOM 2088 C C . PRO A 1 315 ? 27.632 37.758 -9.882 1.00 39.78 315 PRO A C 1
ATOM 2090 O O . PRO A 1 315 ? 28.153 38.390 -10.799 1.00 39.78 315 PRO A O 1
ATOM 2093 N N . LYS A 1 316 ? 26.326 37.467 -9.871 1.00 38.66 316 LYS A N 1
ATOM 2094 C CA . LYS A 1 316 ? 25.350 38.188 -10.697 1.00 38.66 316 LYS A CA 1
ATOM 2095 C C . LYS A 1 316 ? 24.943 39.458 -9.956 1.00 38.66 316 LYS A C 1
ATOM 2097 O O . LYS A 1 316 ? 24.253 39.401 -8.944 1.00 38.66 316 LYS A O 1
ATOM 2102 N N . SER A 1 317 ? 25.396 40.589 -10.470 1.00 43.84 317 SER A N 1
ATOM 2103 C CA . SER A 1 317 ? 24.795 41.902 -10.270 1.00 43.84 317 SER A CA 1
ATOM 2104 C C . SER A 1 317 ? 23.627 42.066 -11.245 1.00 43.84 317 SER A C 1
ATOM 2106 O O . SER A 1 317 ? 23.772 41.808 -12.438 1.00 43.84 317 SER A O 1
ATOM 2108 N N . GLY A 1 318 ? 22.477 42.508 -10.743 1.00 43.50 318 GLY A N 1
ATOM 2109 C CA . GLY A 1 318 ? 21.322 42.893 -11.550 1.00 43.50 318 GLY A CA 1
ATOM 2110 C C . GLY A 1 318 ? 20.183 43.379 -10.660 1.00 43.50 318 GLY A C 1
ATOM 2111 O O . GLY A 1 318 ? 19.857 42.702 -9.689 1.00 43.50 318 GLY A O 1
ATOM 2112 N N . CYS A 1 319 ? 19.686 44.578 -10.971 1.00 37.38 319 CYS A N 1
ATOM 2113 C CA . CYS A 1 319 ? 18.531 45.254 -10.379 1.00 37.38 319 CYS A CA 1
ATOM 2114 C C . CYS A 1 319 ? 17.236 44.440 -10.441 1.00 37.38 319 CYS A C 1
ATOM 2116 O O . CYS A 1 319 ? 17.105 43.616 -11.373 1.00 37.38 319 CYS A O 1
#

Sequence (319 aa):
MQQSKLLPSDGAANDFFGHDVALSENTALVGAYGDDDQGDASGSAYVFFFGELKSNGEACTAGLHCASGICVDGVCCDDACGGGSPSDCQACSVMMGAAVDGVCAALAAGTECRASTDVCDMAETCDGTAKNCPFDGVKPFGTECRAAAGACDVPEACDGVTINCPFDVMKPFGTECRASAGVCDVAETCDGALADCPADAKAAPGTECRASAGVCDVAETCDGTLDDCPGDAQAPDGTPCQGGACISGACESGTGGSGGGSGGGSGGSGGGPIAEEGGCDCRAAPGTPSGSPGPLLGLLGLGLLALRHRRSAAPKSGC

Organism: NCBI:txid2829994

Foldseek 3Di:
DDPDDDDDPDDDPQQQWQPDWDDDDQKIKIKRQCDAPPHGSNIDIDIDGRDDADDFLDFDDALNNHPCSDAFPRTAAPDNALVPDQQFQWGQYVVSADPGHRYIAGHQFFQFSADQPAQQWDTWTTRRHGRGTDPTFGHQFFQFSADQPELQWDTWTDRRPDSYTDDTFGHDFQQFSADQPELQWDTWTDRRPDSYTDPTWGHPFQQFSADAPDQQWDTWTRRRPDSYTDPTDTHDFQRDDDQATHDPRDGDHDPDDDDDDDDDDDDDDDDDDDDDDDDDDDDDDDDDDDDDDDDDDDDDDDDDDDDDDPDDDDDDDDD

Secondary structure (DSSP, 8-state):
--------SS--TT--TTSSEEEETTEEEEEETT--TTSTT--EEEEEE-SPPBPTTSB-SSGGGBTTS-EETTEE-SS-GGGG-TTSSEESSGGGT-SSTT--EEPPTT-EEE--SSTTEEPEE--SS-SSPPPPEEPPTT-EEE--SSTTBPPEE--SS-SSPPPP-BPPTT-EEE--SSTTEEPEE--SS-SSPPP-EEPPTT-EEE--SSTTBPPEE--SS-SSPPPP-BPPTT-EETTEEEETTEEE------------------------------------------------------------PPP----

Radius of gyration: 46.77 Å; chains: 1; bounding box: 96×85×123 Å

InterPro domains:
  IPR001762 Disintegrin domain [SM00050] (121-203)
  IPR013517 FG-GAP repeat [PF14312] (2-48)
  IPR024038 MYXO-CTERM protein-sorting domain [TIGR03901] (277-311)
  IPR036436 Disintegrin domain superfamily [G3DSA:4.10.70.10] (65-138)
  IPR036436 Disintegrin domain superfamily [G3DSA:4.10.70.10] (139-170)
  IPR036436 Disintegrin domain superfamily [G3DSA:4.10.70.10] (171-203)
  IPR036436 Disintegrin domain superfamily [G3DSA:4.10.70.10] (204-236)
  IPR036436 Disintegrin domain superfamily [SSF57552] (104-137)
  IPR036436 Disintegrin domain superfamily [SSF57552] (139-170)
  IPR036436 Disintegrin domain superfamily [SSF57552] (170-201)
  IPR036436 Disintegrin domain superfamily [SSF57552] (205-238)